Protein AF-A0A8J2UAY2-F1 (afdb_monomer_lite)

Radius of gyration: 21.87 Å; chains: 1; bounding box: 51×54×59 Å

pLDDT: mean 89.12, std 11.18, range [37.84, 98.88]

Sequence (302 aa):
MANYLPVEGGSIYMPIDSITPLGNLIERLYGNWQLIETGKAYWIGYTNDMFSIAARGDNAIGPLINLVENSANDKAKLGAIYTIHLIGIKRKIVGRFEEKFADTNARKALLYLLKYPDWQPTIMELLIKDPWKSDVPDLIRCLHTSDSDCWAVVDGLSQYELENTPFRQKIPDNLRNIVLKLRYRNPEVLESNFDFEGQMQEVLDSLIALKNDSIIVERSLLNRPLWGNMRYKLGQALPGDRFLKLSVGDFLDSWAFRIFKELGNKLQYYVENGKLYICSAESAKKRWIDWWAKSASTFDKK

Foldseek 3Di:
DWFWFAAVPGTDTQDAPQPDDLVVLLVCLLDPDDFDHRNAPQGTGAHSSLVNNLVVAPVSLVVLLVCLVPPPRPSSVLNSLVSLLCSQLSSDGDDRQARHGPDPSSLVSLLVSLLPPVCLLVSLLSCLSHPAPVSLVSLLVSLVNDPDLSQLSLLSVVSNPDPPAQFPPDADPVQQQDKFFAQPDDPPPDLVRDPVQVVVLRVLVSQVVVVDPQEAEDPVVNVDRQRQPDRDDAADDDPPDNGGIHGPNNVLVSLNDDDRSRRTRQWTWGHDPNGIYIDGSNVSSVRSNVVCVVCVVVSVVD

Secondary structure (DSSP, 8-state):
---EEEETTEEEE-----SS-HHHHHHGGGS---PPP-SSTTSPP--HHHHHHHTTTHHHHHHHHHHHHH-S-HHHHHHHHHHHHHHHTTT---SSS------HHHHHHHHHHTTSGGGHHHHHHHHTTS--GGGHHHHHHHHHH--S--HHHHHHGGGS--TT-SSSPPPPHHHHTPEEEE----TTS-GGG--HHHHHHHHHHHHHHTT-TTEEE-GGGGGS---TT--S--SB--TT-SSEEEEHHHHHHHHH---TT------EEEEETTEEEEE-HHHHHHHHHHHHHHHHHHHTT-

Organism: NCBI:txid1792502

Structure (mmCIF, N/CA/C/O backbone):
data_AF-A0A8J2UAY2-F1
#
_entry.id   AF-A0A8J2UAY2-F1
#
loop_
_atom_site.group_PDB
_atom_site.id
_atom_site.type_symbol
_atom_site.label_atom_id
_atom_site.label_alt_id
_atom_site.label_comp_id
_atom_site.label_asym_id
_atom_site.label_entity_id
_atom_site.label_seq_id
_atom_site.pdbx_PDB_ins_code
_atom_site.Cartn_x
_atom_site.Cartn_y
_atom_site.Cartn_z
_atom_site.occupancy
_atom_site.B_iso_or_equiv
_atom_site.auth_seq_id
_atom_site.auth_comp_id
_atom_site.auth_asym_id
_atom_site.auth_atom_id
_atom_site.pdbx_PDB_model_num
ATOM 1 N N . MET A 1 1 ? 6.751 -4.781 -31.325 1.00 60.03 1 MET A N 1
ATOM 2 C CA . MET A 1 1 ? 5.615 -4.174 -30.598 1.00 60.03 1 MET A CA 1
ATOM 3 C C . MET A 1 1 ? 6.059 -2.786 -30.176 1.00 60.03 1 MET A C 1
ATOM 5 O O . MET A 1 1 ? 7.129 -2.679 -29.591 1.00 60.03 1 MET A O 1
ATOM 9 N N . ALA A 1 2 ? 5.336 -1.745 -30.579 1.00 76.31 2 ALA A N 1
ATOM 10 C CA . ALA A 1 2 ? 5.692 -0.374 -30.226 1.00 76.31 2 ALA A CA 1
ATOM 11 C C . ALA A 1 2 ? 5.382 -0.120 -28.741 1.00 76.31 2 ALA A C 1
ATOM 13 O O . ALA A 1 2 ? 4.384 -0.627 -28.228 1.00 76.31 2 ALA A O 1
ATOM 14 N N . ASN A 1 3 ? 6.265 0.609 -28.057 1.00 90.50 3 ASN A N 1
ATOM 15 C CA . ASN A 1 3 ? 6.124 0.928 -26.640 1.00 90.50 3 ASN A CA 1
ATOM 16 C C . ASN A 1 3 ? 5.499 2.314 -26.524 1.00 90.50 3 ASN A C 1
ATOM 18 O O . ASN A 1 3 ? 6.050 3.281 -27.050 1.00 90.50 3 ASN A O 1
ATOM 22 N N . TYR A 1 4 ? 4.358 2.395 -25.853 1.00 92.38 4 TYR A N 1
ATOM 23 C CA . TYR A 1 4 ? 3.626 3.638 -25.673 1.00 92.38 4 TYR A CA 1
ATOM 24 C C . TYR A 1 4 ? 3.307 3.845 -24.198 1.00 92.38 4 TYR A C 1
ATOM 26 O O . TYR A 1 4 ? 2.865 2.920 -23.518 1.00 92.38 4 TYR A O 1
ATOM 34 N N . LEU A 1 5 ? 3.518 5.071 -23.730 1.00 92.69 5 LEU A N 1
ATOM 35 C CA . LEU A 1 5 ? 3.049 5.549 -22.439 1.00 92.69 5 LEU A CA 1
ATOM 36 C C . LEU A 1 5 ? 1.698 6.250 -22.655 1.00 92.69 5 LEU A C 1
ATOM 38 O O . LEU A 1 5 ? 1.663 7.238 -23.396 1.00 92.69 5 LEU A O 1
ATOM 42 N N . PRO A 1 6 ? 0.586 5.771 -22.070 1.00 91.75 6 PRO A N 1
ATOM 43 C CA . PRO A 1 6 ? -0.680 6.490 -22.132 1.00 91.75 6 PRO A CA 1
ATOM 44 C C . PRO A 1 6 ? -0.581 7.823 -21.384 1.00 91.75 6 PRO A C 1
ATOM 46 O O . PRO A 1 6 ? -0.028 7.895 -20.285 1.00 91.75 6 PRO A O 1
ATOM 49 N N . VAL A 1 7 ? -1.145 8.867 -21.987 1.00 92.94 7 VAL A N 1
ATOM 50 C CA . VAL A 1 7 ? -1.261 10.207 -21.402 1.00 92.94 7 VAL A CA 1
ATOM 51 C C . VAL A 1 7 ? -2.648 10.774 -21.682 1.00 92.94 7 VAL A C 1
ATOM 53 O O . VAL A 1 7 ? -3.380 10.283 -22.545 1.00 92.94 7 VAL A O 1
ATOM 56 N N . GLU A 1 8 ? -3.056 11.799 -20.943 1.00 91.69 8 GLU A N 1
ATOM 57 C CA . GLU A 1 8 ? -4.305 12.495 -21.219 1.00 91.69 8 GLU A CA 1
ATOM 58 C C . GLU A 1 8 ? -4.337 12.988 -22.674 1.00 91.69 8 GLU A C 1
ATOM 60 O O . GLU A 1 8 ? -3.427 13.662 -23.146 1.00 91.69 8 GLU A O 1
ATOM 65 N N . GLY A 1 9 ? -5.384 12.593 -23.405 1.00 90.81 9 GLY A N 1
ATOM 66 C CA . GLY A 1 9 ? -5.556 12.950 -24.813 1.00 90.81 9 GLY A CA 1
ATOM 67 C C . GLY A 1 9 ? -4.763 12.107 -25.821 1.00 90.81 9 GLY A C 1
ATOM 68 O O . GLY A 1 9 ? -4.877 12.376 -27.014 1.00 90.81 9 GLY A O 1
ATOM 69 N N . GLY A 1 10 ? -4.004 11.080 -25.408 1.00 92.44 10 GLY A N 1
ATOM 70 C CA . GLY A 1 10 ? -3.300 10.216 -26.364 1.00 92.44 10 GLY A CA 1
ATOM 71 C C . GLY A 1 10 ? -2.242 9.288 -25.764 1.00 92.44 10 GLY A C 1
ATOM 72 O O . GLY A 1 10 ? -2.448 8.633 -24.743 1.00 92.44 10 GLY A O 1
ATOM 73 N N . SER A 1 11 ? -1.100 9.186 -26.445 1.00 93.50 11 SER A N 1
ATOM 74 C CA . SER A 1 11 ? 0.022 8.343 -26.025 1.00 93.50 11 SER A CA 1
ATOM 75 C C . SER A 1 11 ? 1.359 8.897 -26.507 1.00 93.50 11 SER A C 1
ATOM 77 O O . SER A 1 11 ? 1.452 9.380 -27.635 1.00 93.50 11 SER A O 1
ATOM 79 N N . ILE A 1 12 ? 2.403 8.746 -25.697 1.00 94.25 12 ILE A N 1
ATOM 80 C CA . ILE A 1 12 ? 3.782 9.103 -26.042 1.00 94.25 12 ILE A CA 1
ATOM 81 C C . ILE A 1 12 ? 4.515 7.839 -26.491 1.00 94.25 12 ILE A C 1
ATOM 83 O O . ILE A 1 12 ? 4.487 6.824 -25.794 1.00 94.25 12 ILE A O 1
ATOM 87 N N . TYR A 1 13 ? 5.166 7.880 -27.656 1.00 95.44 13 TYR A N 1
ATOM 88 C CA . TYR A 1 13 ? 6.056 6.798 -28.079 1.00 95.44 13 TYR A CA 1
ATOM 89 C C . TYR A 1 13 ? 7.327 6.796 -27.226 1.00 95.44 13 TYR A C 1
ATOM 91 O O . TYR A 1 13 ? 7.990 7.824 -27.101 1.00 95.44 13 TYR A O 1
ATOM 99 N N . MET A 1 14 ? 7.680 5.630 -26.689 1.00 96.12 14 MET A N 1
ATOM 100 C CA . MET A 1 14 ? 8.822 5.445 -25.797 1.00 96.12 14 MET A CA 1
ATOM 101 C C . MET A 1 14 ? 9.955 4.741 -26.560 1.00 96.12 14 MET A C 1
ATOM 103 O O . MET A 1 14 ? 9.915 3.510 -26.712 1.00 96.12 14 MET A O 1
ATOM 107 N N . PRO A 1 15 ? 10.945 5.482 -27.099 1.00 95.06 15 PRO A N 1
ATOM 108 C CA . PRO A 1 15 ? 12.053 4.882 -27.830 1.00 95.06 15 PRO A CA 1
ATOM 109 C C . PRO A 1 15 ? 12.875 3.967 -26.919 1.00 95.06 15 PRO A C 1
ATOM 111 O O . PRO A 1 15 ? 13.163 4.301 -25.770 1.00 95.06 15 PRO A O 1
ATOM 114 N N . ILE A 1 16 ? 13.262 2.809 -27.456 1.00 96.75 16 ILE A N 1
ATOM 115 C CA . ILE A 1 16 ? 14.089 1.826 -26.754 1.00 96.75 16 ILE A CA 1
ATOM 116 C C . ILE A 1 16 ? 15.544 1.996 -27.177 1.00 96.75 16 ILE A C 1
ATOM 118 O O . ILE A 1 16 ? 15.876 1.785 -28.343 1.00 96.75 16 ILE A O 1
ATOM 122 N N . ASP A 1 17 ? 16.414 2.308 -26.219 1.00 97.00 17 ASP A N 1
ATOM 123 C CA . ASP A 1 17 ? 17.861 2.226 -26.394 1.00 97.00 17 ASP A CA 1
ATOM 124 C C . ASP A 1 17 ? 18.276 0.749 -26.399 1.00 97.00 17 ASP A C 1
ATOM 126 O O . ASP A 1 17 ? 18.483 0.117 -25.359 1.00 97.00 17 ASP A O 1
ATOM 130 N N . SER A 1 18 ? 18.339 0.170 -27.599 1.00 94.19 18 SER A N 1
ATOM 131 C CA . SER A 1 18 ? 18.723 -1.226 -27.784 1.00 94.19 18 SER A CA 1
ATOM 132 C C . SER A 1 18 ? 20.236 -1.441 -27.829 1.00 94.19 18 SER A C 1
ATOM 134 O O . SER A 1 18 ? 20.650 -2.599 -27.758 1.00 94.19 18 SER A O 1
ATOM 136 N N . ILE A 1 19 ? 21.042 -0.377 -27.905 1.00 97.31 19 ILE A N 1
ATOM 137 C CA . ILE A 1 19 ? 22.491 -0.431 -28.157 1.00 97.31 19 ILE A CA 1
ATOM 138 C C . ILE A 1 19 ? 23.278 -0.365 -26.848 1.00 97.31 19 ILE A C 1
ATOM 140 O O . ILE A 1 19 ? 24.249 -1.100 -26.679 1.00 97.31 19 ILE A O 1
ATOM 144 N N . THR A 1 20 ? 22.856 0.484 -25.909 1.00 98.00 20 THR A N 1
ATOM 145 C CA . THR A 1 20 ? 23.579 0.674 -24.650 1.00 98.00 20 THR A CA 1
ATOM 146 C C . THR A 1 20 ? 23.545 -0.612 -23.806 1.00 98.00 20 THR A C 1
ATOM 148 O O . THR A 1 20 ? 22.463 -1.194 -23.617 1.00 98.00 20 THR A O 1
ATOM 151 N N . PRO A 1 21 ? 24.700 -1.071 -23.275 1.00 98.12 21 PRO A N 1
ATOM 152 C CA . PRO A 1 21 ? 24.755 -2.213 -22.368 1.00 98.12 21 PRO A CA 1
ATOM 153 C C . PRO A 1 21 ? 23.843 -2.039 -21.148 1.00 98.12 21 PRO A C 1
ATOM 155 O O . PRO A 1 21 ? 23.707 -0.940 -20.615 1.00 98.12 21 PRO A O 1
ATOM 158 N N . LEU A 1 22 ? 23.247 -3.137 -20.671 1.00 98.25 22 LEU A N 1
ATOM 159 C CA . LEU A 1 22 ? 22.288 -3.112 -19.558 1.00 98.25 22 LEU A CA 1
ATOM 160 C C . LEU A 1 22 ? 22.856 -2.457 -18.287 1.00 98.25 22 LEU A C 1
ATOM 162 O O . LEU A 1 22 ? 22.148 -1.680 -17.657 1.00 98.25 22 LEU A O 1
ATOM 166 N N . GLY A 1 23 ? 24.119 -2.726 -17.936 1.00 97.88 23 GLY A N 1
ATOM 167 C CA . GLY A 1 23 ? 24.767 -2.099 -16.776 1.00 97.88 23 GLY A CA 1
ATOM 168 C C . GLY A 1 23 ? 24.741 -0.571 -16.864 1.00 97.88 23 GLY A C 1
ATOM 169 O O . GLY A 1 23 ? 24.231 0.089 -15.965 1.00 97.88 23 GLY A O 1
ATOM 170 N N . ASN A 1 24 ? 25.155 -0.025 -18.008 1.00 98.38 24 ASN A N 1
ATOM 171 C CA . ASN A 1 24 ? 25.165 1.417 -18.255 1.00 98.38 24 ASN A CA 1
ATOM 172 C C . ASN A 1 24 ? 23.747 2.011 -18.280 1.00 98.38 24 ASN A C 1
ATOM 174 O O . ASN A 1 24 ? 23.553 3.154 -17.880 1.00 98.38 24 ASN A O 1
ATOM 178 N N . LEU A 1 25 ? 22.738 1.262 -18.747 1.00 98.31 25 LEU A N 1
ATOM 179 C CA . LEU A 1 25 ? 21.340 1.700 -18.654 1.00 98.31 25 LEU A CA 1
ATOM 180 C C . LEU A 1 25 ? 20.879 1.784 -17.193 1.00 98.31 25 LEU A C 1
ATOM 182 O O . LEU A 1 25 ? 20.224 2.751 -16.815 1.00 98.31 25 LEU A O 1
ATOM 186 N N . ILE A 1 26 ? 21.241 0.803 -16.364 1.00 98.19 26 ILE A N 1
ATOM 187 C CA . ILE A 1 26 ? 20.907 0.783 -14.934 1.00 98.19 26 ILE A CA 1
ATOM 188 C C . ILE A 1 26 ? 21.591 1.936 -14.190 1.00 98.19 26 ILE A C 1
ATOM 190 O O . ILE A 1 26 ? 20.960 2.565 -13.342 1.00 98.19 26 ILE A O 1
ATOM 194 N N . GLU A 1 27 ? 22.830 2.284 -14.541 1.00 98.00 27 GLU A N 1
ATOM 195 C CA . GLU A 1 27 ? 23.534 3.444 -13.972 1.00 98.00 27 GLU A CA 1
ATOM 196 C C . GLU A 1 27 ? 22.779 4.766 -14.190 1.00 98.00 27 GLU A C 1
ATOM 198 O O . GLU A 1 27 ? 22.820 5.651 -13.335 1.00 98.00 27 GLU A O 1
ATOM 203 N N . ARG A 1 28 ? 22.002 4.901 -15.274 1.00 97.81 28 ARG A N 1
ATOM 204 C CA . ARG A 1 28 ? 21.186 6.107 -15.512 1.00 97.81 28 ARG A CA 1
ATOM 205 C C . ARG A 1 28 ? 20.085 6.299 -14.468 1.00 97.81 28 ARG A C 1
ATOM 207 O O . ARG A 1 28 ? 19.654 7.431 -14.249 1.00 97.81 28 ARG A O 1
ATOM 214 N N . LEU A 1 29 ? 19.676 5.243 -13.756 1.00 98.06 29 LEU A N 1
ATOM 215 C CA . LEU A 1 29 ? 18.717 5.355 -12.651 1.00 98.06 29 LEU A CA 1
ATOM 216 C C . LEU A 1 29 ? 19.270 6.152 -11.456 1.00 98.06 29 LEU A C 1
ATOM 218 O O . LEU A 1 29 ? 18.479 6.622 -10.641 1.00 98.06 29 LEU A O 1
ATOM 222 N N . TYR A 1 30 ? 20.590 6.358 -11.363 1.00 97.81 30 TYR A N 1
ATOM 223 C CA . TYR A 1 30 ? 21.207 7.246 -10.367 1.00 97.81 30 TYR A CA 1
ATOM 224 C C . TYR A 1 30 ? 21.063 8.734 -10.709 1.00 97.81 30 TYR A C 1
ATOM 226 O O . TYR A 1 30 ? 21.288 9.584 -9.845 1.00 97.81 30 TYR A O 1
ATOM 234 N N . GLY A 1 31 ? 20.701 9.060 -11.952 1.00 95.00 31 GLY A N 1
ATOM 235 C CA . GLY A 1 31 ? 20.494 10.430 -12.398 1.00 95.00 31 GLY A CA 1
ATOM 236 C C . GLY A 1 31 ? 19.247 11.082 -11.797 1.00 95.00 31 GLY A C 1
ATOM 237 O O . GLY A 1 31 ? 18.409 10.448 -11.153 1.00 95.00 31 GLY A O 1
ATOM 238 N N . ASN A 1 32 ? 19.082 12.380 -12.052 1.00 94.31 32 ASN A N 1
ATOM 239 C CA . ASN A 1 32 ? 17.906 13.127 -11.612 1.00 94.31 32 ASN A CA 1
ATOM 240 C C . ASN A 1 32 ? 16.731 12.979 -12.594 1.00 94.31 32 ASN A C 1
ATOM 242 O O . ASN A 1 32 ? 16.317 13.937 -13.241 1.00 94.31 32 ASN A O 1
ATOM 246 N N . TRP A 1 33 ? 16.206 11.767 -12.731 1.00 96.19 33 TRP A N 1
ATOM 247 C CA . TRP A 1 33 ? 15.025 11.506 -13.554 1.00 96.19 33 TRP A CA 1
ATOM 248 C C . TRP A 1 33 ? 13.727 11.844 -12.803 1.00 96.19 33 TRP A C 1
ATOM 250 O O . TRP A 1 33 ? 13.709 11.964 -11.581 1.00 96.19 33 TRP A O 1
ATOM 260 N N . GLN A 1 34 ? 12.608 11.992 -13.504 1.00 96.25 34 GLN A N 1
ATOM 261 C CA . GLN A 1 34 ? 11.273 12.083 -12.900 1.00 96.25 34 GLN A CA 1
ATOM 262 C C . GLN A 1 34 ? 10.311 11.217 -13.712 1.00 96.25 34 GLN A C 1
ATOM 264 O O . GLN A 1 34 ? 10.531 11.017 -14.908 1.00 96.25 34 GLN A O 1
ATOM 269 N N . LEU A 1 35 ? 9.282 10.658 -13.067 1.00 95.94 35 LEU A N 1
ATOM 270 C CA . LEU A 1 35 ? 8.230 9.956 -13.803 1.00 95.94 35 LEU A CA 1
ATOM 271 C C . LEU A 1 35 ? 7.557 10.955 -14.748 1.00 95.94 35 LEU A C 1
ATOM 273 O O . LEU A 1 35 ? 7.274 12.084 -14.350 1.00 95.94 35 LEU A O 1
ATOM 277 N N . ILE A 1 36 ? 7.314 10.542 -15.989 1.00 95.88 36 ILE A N 1
ATOM 278 C CA . ILE A 1 36 ? 6.624 11.389 -16.964 1.00 95.88 36 ILE A CA 1
ATOM 279 C C . ILE A 1 36 ? 5.180 11.593 -16.499 1.00 95.88 36 ILE A C 1
ATOM 281 O O . ILE A 1 36 ? 4.471 10.624 -16.229 1.00 95.88 36 ILE A O 1
ATOM 285 N N . GLU A 1 37 ? 4.741 12.845 -16.414 1.00 93.06 37 GLU A N 1
ATOM 286 C CA . GLU A 1 37 ? 3.365 13.169 -16.055 1.00 93.06 37 GLU A CA 1
ATOM 287 C C . GLU A 1 37 ? 2.399 12.663 -17.131 1.00 93.06 37 GLU A C 1
ATOM 289 O O . GLU A 1 37 ? 2.517 12.984 -18.312 1.00 93.06 37 GLU A O 1
ATOM 294 N N . THR A 1 38 ? 1.429 11.851 -16.716 1.00 91.75 38 THR A N 1
ATOM 295 C CA . THR A 1 38 ? 0.447 11.249 -17.626 1.00 91.75 38 THR A CA 1
ATOM 296 C C . THR A 1 38 ? -0.833 12.078 -17.742 1.00 91.75 38 THR A C 1
ATOM 298 O O . THR A 1 38 ? -1.725 11.715 -18.503 1.00 91.75 38 THR A O 1
ATOM 301 N N . GLY A 1 39 ? -0.981 13.149 -16.953 1.00 88.50 39 GLY A N 1
ATOM 302 C CA . GLY A 1 39 ? -2.223 13.922 -16.818 1.00 88.50 39 GLY A CA 1
ATOM 303 C C . GLY A 1 39 ? -3.351 13.176 -16.091 1.00 88.50 39 GLY A C 1
ATOM 304 O O . GLY A 1 39 ? -4.427 13.725 -15.870 1.00 88.50 39 GLY A O 1
ATOM 305 N N . LYS A 1 40 ? -3.137 11.916 -15.684 1.00 84.38 40 LYS A N 1
ATOM 306 C CA . LYS A 1 40 ? -4.125 11.110 -14.961 1.00 84.38 40 LYS A CA 1
ATOM 307 C C . LYS A 1 40 ? -3.528 10.554 -13.681 1.00 84.38 40 LYS A C 1
ATOM 309 O O . LYS A 1 40 ? -2.584 9.773 -13.713 1.00 84.38 40 LYS A O 1
ATOM 314 N N . ALA A 1 41 ? -4.181 10.844 -12.557 1.00 79.94 41 ALA A N 1
ATOM 315 C CA . ALA A 1 41 ? -3.767 10.380 -11.233 1.00 79.94 41 ALA A CA 1
ATOM 316 C C . ALA A 1 41 ? -3.674 8.850 -11.101 1.00 79.94 41 ALA A C 1
ATOM 318 O O . ALA A 1 41 ? -3.137 8.369 -10.111 1.00 79.94 41 ALA A O 1
ATOM 319 N N . TYR A 1 42 ? -4.190 8.071 -12.058 1.00 79.88 42 TYR A N 1
ATOM 320 C CA . TYR A 1 42 ? -4.218 6.612 -12.008 1.00 79.88 42 TYR A CA 1
ATOM 321 C C . TYR A 1 42 ? -3.168 5.878 -12.841 1.00 79.88 42 TYR A C 1
ATOM 323 O O . TYR A 1 42 ? -2.797 4.760 -12.467 1.00 79.88 42 TYR A O 1
ATOM 331 N N . TRP A 1 43 ? -2.619 6.515 -13.873 1.00 85.88 43 TRP A N 1
ATOM 332 C CA . TRP A 1 43 ? -1.523 5.946 -14.652 1.00 85.88 43 TRP A CA 1
ATOM 333 C C . TRP A 1 43 ? -0.181 6.244 -14.009 1.00 85.88 43 TRP A C 1
ATOM 335 O O . TRP A 1 43 ? 0.056 7.351 -13.524 1.00 85.88 43 TRP A O 1
ATOM 345 N N . ILE A 1 44 ? 0.698 5.247 -14.013 1.00 90.00 44 ILE A N 1
ATOM 346 C CA . ILE A 1 44 ? 2.087 5.431 -13.615 1.00 90.00 44 ILE A CA 1
ATOM 347 C C . ILE A 1 44 ? 2.865 5.934 -14.835 1.00 90.00 44 ILE A C 1
ATOM 349 O O . ILE A 1 44 ? 2.788 5.359 -15.920 1.00 90.00 44 ILE A O 1
ATOM 353 N N . GLY A 1 45 ? 3.590 7.036 -14.653 1.00 92.81 45 GLY A N 1
ATOM 354 C CA . GLY A 1 45 ? 4.567 7.513 -15.625 1.00 92.81 45 GLY A CA 1
ATOM 355 C C . GLY A 1 45 ? 5.810 6.631 -15.647 1.00 92.81 45 GLY A C 1
ATOM 356 O O . GLY A 1 45 ? 6.146 6.021 -14.643 1.00 92.81 45 GLY A O 1
ATOM 357 N N . TYR A 1 46 ? 6.550 6.607 -16.752 1.00 96.75 46 TYR A N 1
ATOM 358 C CA . TYR A 1 46 ? 7.855 5.937 -16.819 1.00 96.75 46 TYR A CA 1
ATOM 359 C C . TYR A 1 46 ? 8.778 6.696 -17.761 1.00 96.75 46 TYR A C 1
ATOM 361 O O . TYR A 1 46 ? 8.311 7.391 -18.659 1.00 96.75 46 TYR A O 1
ATOM 369 N N . THR A 1 47 ? 10.088 6.559 -17.578 1.00 97.12 47 THR A N 1
ATOM 370 C CA . THR A 1 47 ? 11.080 7.213 -18.440 1.00 97.12 47 THR A CA 1
ATOM 371 C C . THR A 1 47 ? 11.497 6.319 -19.606 1.00 97.12 47 THR A C 1
ATOM 373 O O . THR A 1 47 ? 11.315 5.099 -19.575 1.00 97.12 47 THR A O 1
ATOM 376 N N . ASN A 1 48 ? 12.121 6.911 -20.629 1.00 96.62 48 ASN A N 1
ATOM 377 C CA . ASN A 1 48 ? 12.719 6.150 -21.732 1.00 96.62 48 ASN A CA 1
ATOM 378 C C . ASN A 1 48 ? 13.787 5.162 -21.240 1.00 96.62 48 ASN A C 1
ATOM 380 O O . ASN A 1 48 ? 13.870 4.050 -21.760 1.00 96.62 48 ASN A O 1
ATOM 384 N N . ASP A 1 49 ? 14.567 5.528 -20.217 1.00 97.81 49 ASP A N 1
ATOM 385 C CA . ASP A 1 49 ? 15.556 4.626 -19.620 1.00 97.81 49 ASP A CA 1
ATOM 386 C C . ASP A 1 49 ? 14.876 3.414 -18.967 1.00 97.81 49 ASP A C 1
ATOM 388 O O . ASP A 1 49 ? 15.278 2.283 -19.227 1.00 97.81 49 ASP A O 1
ATOM 392 N N . MET A 1 50 ? 13.783 3.611 -18.217 1.00 98.44 50 MET A N 1
ATOM 393 C CA . MET A 1 50 ? 13.014 2.500 -17.634 1.00 98.44 50 MET A CA 1
ATOM 394 C C . MET A 1 50 ? 12.436 1.582 -18.715 1.00 98.44 50 MET A C 1
ATOM 396 O O . MET A 1 50 ? 12.538 0.362 -18.602 1.00 98.44 50 MET A O 1
ATOM 400 N N . PHE A 1 51 ? 11.881 2.141 -19.795 1.00 98.19 51 PHE A N 1
ATOM 401 C CA . PHE A 1 51 ? 11.417 1.350 -20.938 1.00 98.19 51 PHE A CA 1
ATOM 402 C C . PHE A 1 51 ? 12.561 0.577 -21.609 1.00 98.19 51 PHE A C 1
ATOM 404 O O . PHE A 1 51 ? 12.381 -0.587 -21.977 1.00 98.19 51 PHE A O 1
ATOM 411 N N . SER A 1 52 ? 13.738 1.194 -21.733 1.00 98.25 52 SER A N 1
ATOM 412 C CA . SER A 1 52 ? 14.927 0.589 -22.342 1.00 98.25 52 SER A CA 1
ATOM 413 C C . SER A 1 52 ? 15.490 -0.558 -21.502 1.00 98.25 52 SER A C 1
ATOM 415 O O . SER A 1 52 ? 15.824 -1.612 -22.044 1.00 98.25 52 SER A O 1
ATOM 417 N N . ILE A 1 53 ? 15.516 -0.404 -20.176 1.00 98.69 53 ILE A N 1
ATOM 418 C CA . ILE A 1 53 ? 15.879 -1.477 -19.244 1.00 98.69 53 ILE A CA 1
ATOM 419 C C . ILE A 1 53 ? 14.817 -2.582 -19.278 1.00 98.69 53 ILE A C 1
ATOM 421 O O . ILE A 1 53 ? 15.150 -3.754 -19.451 1.00 98.69 53 ILE A O 1
ATOM 425 N N . ALA A 1 54 ? 13.532 -2.224 -19.198 1.00 98.25 54 ALA A N 1
ATOM 426 C CA . ALA A 1 54 ? 12.436 -3.190 -19.210 1.00 98.25 54 ALA A CA 1
ATOM 427 C C . ALA A 1 54 ? 12.364 -3.990 -20.520 1.00 98.25 54 ALA A C 1
ATOM 429 O O . ALA A 1 54 ? 11.900 -5.131 -20.541 1.00 98.25 54 ALA A O 1
ATOM 430 N N . ALA A 1 55 ? 12.870 -3.434 -21.625 1.00 97.44 55 ALA A N 1
ATOM 431 C CA . ALA A 1 55 ? 12.993 -4.143 -22.892 1.00 97.44 55 ALA A CA 1
ATOM 432 C C . ALA A 1 55 ? 13.960 -5.331 -22.851 1.00 97.44 55 ALA A C 1
ATOM 434 O O . ALA A 1 55 ? 13.890 -6.184 -23.736 1.00 97.44 55 ALA A O 1
ATOM 435 N N . ARG A 1 56 ? 14.827 -5.412 -21.833 1.00 97.62 56 ARG A N 1
ATOM 436 C CA . ARG A 1 56 ? 15.718 -6.556 -21.603 1.00 97.62 56 ARG A CA 1
ATOM 437 C C . ARG A 1 56 ? 15.035 -7.711 -20.859 1.00 97.62 56 ARG A C 1
ATOM 439 O O . ARG A 1 56 ? 15.629 -8.781 -20.770 1.00 97.62 56 ARG A O 1
ATOM 446 N N . GLY A 1 57 ? 13.800 -7.519 -20.381 1.00 96.94 57 GLY A N 1
ATOM 447 C CA . GLY A 1 57 ? 13.002 -8.553 -19.717 1.00 96.94 57 GLY A CA 1
ATOM 448 C C . GLY A 1 57 ? 13.689 -9.117 -18.474 1.00 96.94 57 GLY A C 1
ATOM 449 O O . GLY A 1 57 ? 14.322 -8.379 -17.720 1.00 96.94 57 GLY A O 1
ATOM 450 N N . ASP A 1 58 ? 13.601 -10.431 -18.294 1.00 97.88 58 ASP A N 1
ATOM 451 C CA . ASP A 1 58 ? 14.116 -11.169 -17.137 1.00 97.88 58 ASP A CA 1
ATOM 452 C C . ASP A 1 58 ? 15.605 -10.913 -16.857 1.00 97.88 58 ASP A C 1
ATOM 454 O O . ASP A 1 58 ? 16.015 -10.864 -15.698 1.00 97.88 58 ASP A O 1
ATOM 458 N N . ASN A 1 59 ? 16.404 -10.646 -17.899 1.00 98.12 59 ASN A N 1
ATOM 459 C CA . ASN A 1 59 ? 17.833 -10.345 -17.763 1.00 98.12 59 ASN A CA 1
ATOM 460 C C . ASN A 1 59 ? 18.106 -9.077 -16.934 1.00 98.12 59 ASN A C 1
ATOM 462 O O . ASN A 1 59 ? 19.197 -8.930 -16.388 1.00 98.12 59 ASN A O 1
ATOM 466 N N . ALA A 1 60 ? 17.141 -8.157 -16.836 1.00 98.62 60 ALA A N 1
ATOM 467 C CA . ALA A 1 60 ? 17.261 -6.956 -16.015 1.00 98.62 60 ALA A CA 1
ATOM 468 C C . ALA A 1 60 ? 16.841 -7.165 -14.555 1.00 98.62 60 ALA A C 1
ATOM 470 O O . ALA A 1 60 ? 17.269 -6.395 -13.700 1.00 98.62 60 ALA A O 1
ATOM 471 N N . ILE A 1 61 ? 16.050 -8.195 -14.237 1.00 98.81 61 ILE A N 1
ATOM 472 C CA . ILE A 1 61 ? 15.446 -8.352 -12.904 1.00 98.81 61 ILE A CA 1
ATOM 473 C C . ILE A 1 61 ? 16.517 -8.505 -11.819 1.00 98.81 61 ILE A C 1
ATOM 475 O O . ILE A 1 61 ? 16.502 -7.759 -10.844 1.00 98.81 61 ILE A O 1
ATOM 479 N N . GLY A 1 62 ? 17.469 -9.426 -11.993 1.00 98.62 62 GLY A N 1
ATOM 480 C CA . GLY A 1 62 ? 18.550 -9.649 -11.023 1.00 98.62 62 GLY A CA 1
ATOM 481 C C . GLY A 1 62 ? 19.389 -8.388 -10.755 1.00 98.62 62 GLY A C 1
ATOM 482 O O . GLY A 1 62 ? 19.513 -7.983 -9.600 1.00 98.62 62 GLY A O 1
ATOM 483 N N . PRO A 1 63 ? 19.913 -7.715 -11.797 1.00 98.75 63 PRO A N 1
ATOM 484 C CA . PRO A 1 63 ? 20.611 -6.438 -11.645 1.00 98.75 63 PRO A CA 1
ATOM 485 C C . PRO A 1 63 ? 19.788 -5.333 -10.960 1.00 98.75 63 PRO A C 1
ATOM 487 O O . PRO A 1 63 ? 20.337 -4.569 -10.168 1.00 98.75 63 PRO A O 1
ATOM 490 N N . LEU A 1 64 ? 18.479 -5.250 -11.223 1.00 98.88 64 LEU A N 1
ATOM 491 C CA . LEU A 1 64 ? 17.590 -4.274 -10.583 1.00 98.88 64 LEU A CA 1
ATOM 492 C C . LEU A 1 64 ? 17.351 -4.590 -9.103 1.00 98.88 64 LEU A C 1
ATOM 494 O O . LEU A 1 64 ? 17.380 -3.673 -8.286 1.00 98.88 64 LEU A O 1
ATOM 498 N N . ILE A 1 65 ? 17.176 -5.868 -8.745 1.00 98.81 65 ILE A N 1
ATOM 499 C CA . ILE A 1 65 ? 17.145 -6.300 -7.341 1.00 98.81 65 ILE A CA 1
ATOM 500 C C . ILE A 1 65 ? 18.447 -5.872 -6.664 1.00 98.81 65 ILE A C 1
ATOM 502 O O . ILE A 1 65 ? 18.400 -5.141 -5.682 1.00 98.81 65 ILE A O 1
ATOM 506 N N . ASN A 1 66 ? 19.598 -6.230 -7.241 1.00 98.56 66 ASN A N 1
ATOM 507 C CA . ASN A 1 66 ? 20.914 -5.893 -6.697 1.00 98.56 66 ASN A CA 1
ATOM 508 C C . ASN A 1 66 ? 21.080 -4.383 -6.444 1.00 98.56 66 ASN A C 1
ATOM 510 O O . ASN A 1 66 ? 21.674 -3.985 -5.442 1.00 98.56 66 ASN A O 1
ATOM 514 N N . LEU A 1 67 ? 20.524 -3.539 -7.320 1.00 98.50 67 LEU A N 1
ATOM 515 C CA . LEU A 1 67 ? 20.504 -2.093 -7.120 1.00 98.50 67 LEU A CA 1
ATOM 516 C C . LEU A 1 67 ? 19.672 -1.697 -5.890 1.00 98.50 67 LEU A C 1
ATOM 518 O O . LEU A 1 67 ? 20.129 -0.876 -5.094 1.00 98.50 67 LEU A O 1
ATOM 522 N N . VAL A 1 68 ? 18.470 -2.259 -5.716 1.00 98.50 68 VAL A N 1
ATOM 523 C CA . VAL A 1 68 ? 17.612 -1.965 -4.551 1.00 98.50 68 VAL A CA 1
ATOM 524 C C . VAL A 1 68 ? 18.295 -2.375 -3.246 1.00 98.50 68 VAL A C 1
ATOM 526 O O . VAL A 1 68 ? 18.246 -1.627 -2.268 1.00 98.50 68 VAL A O 1
ATOM 529 N N . GLU A 1 69 ? 18.964 -3.528 -3.238 1.00 97.94 69 GLU A N 1
ATOM 530 C CA . GLU A 1 69 ? 19.599 -4.075 -2.036 1.00 97.94 69 GLU A CA 1
ATOM 531 C C . GLU A 1 69 ? 20.856 -3.303 -1.616 1.00 97.94 69 GLU A C 1
ATOM 533 O O . GLU A 1 69 ? 21.065 -3.097 -0.422 1.00 97.94 69 GLU A O 1
ATOM 538 N N . ASN A 1 70 ? 21.674 -2.859 -2.577 1.00 97.56 70 ASN A N 1
ATOM 539 C CA . ASN A 1 70 ? 23.032 -2.379 -2.289 1.00 97.56 70 ASN A CA 1
ATOM 540 C C . ASN A 1 70 ? 23.241 -0.875 -2.491 1.00 97.56 70 ASN A C 1
ATOM 542 O O . ASN A 1 70 ? 24.248 -0.329 -2.045 1.00 97.56 70 ASN A O 1
ATOM 546 N N . SER A 1 71 ? 22.328 -0.181 -3.172 1.00 96.94 71 SER A N 1
ATOM 547 C CA . SER A 1 71 ? 22.466 1.263 -3.369 1.00 96.94 71 SER A CA 1
ATOM 548 C C . SER A 1 71 ? 22.180 2.034 -2.074 1.00 96.94 71 SER A C 1
ATOM 550 O O . SER A 1 71 ? 21.358 1.625 -1.258 1.00 96.94 71 SER A O 1
ATOM 552 N N . ALA A 1 72 ? 22.803 3.198 -1.898 1.00 96.00 72 ALA A N 1
ATOM 553 C CA . ALA A 1 72 ? 22.379 4.202 -0.914 1.00 96.00 72 ALA A CA 1
ATOM 554 C C . ALA A 1 72 ? 21.497 5.299 -1.546 1.00 96.00 72 ALA A C 1
ATOM 556 O O . ALA A 1 72 ? 21.019 6.192 -0.857 1.00 96.00 72 ALA A O 1
ATOM 557 N N . ASN A 1 73 ? 21.301 5.262 -2.869 1.00 97.38 73 ASN A N 1
ATOM 558 C CA . ASN A 1 73 ? 20.526 6.256 -3.600 1.00 97.38 73 ASN A CA 1
ATOM 559 C C . ASN A 1 73 ? 19.065 5.803 -3.723 1.00 97.38 73 ASN A C 1
ATOM 561 O O . ASN A 1 73 ? 18.734 4.973 -4.572 1.00 97.38 73 ASN A O 1
ATOM 565 N N . ASP A 1 74 ? 18.198 6.386 -2.899 1.00 96.81 74 ASP A N 1
ATOM 566 C CA . ASP A 1 74 ? 16.759 6.102 -2.855 1.00 96.81 74 ASP A CA 1
ATOM 567 C C . ASP A 1 74 ? 16.058 6.331 -4.191 1.00 96.81 74 ASP A C 1
ATOM 569 O O . ASP A 1 74 ? 15.171 5.568 -4.577 1.00 96.81 74 ASP A O 1
ATOM 573 N N . LYS A 1 75 ? 16.499 7.334 -4.954 1.00 96.19 75 LYS A N 1
ATOM 574 C CA . LYS A 1 75 ? 15.973 7.577 -6.294 1.00 96.19 75 LYS A CA 1
ATOM 575 C C . LYS A 1 75 ? 16.284 6.398 -7.205 1.00 96.19 75 LYS A C 1
ATOM 577 O O . LYS A 1 75 ? 15.380 5.874 -7.838 1.00 96.19 75 LYS A O 1
ATOM 582 N N . ALA A 1 76 ? 17.520 5.912 -7.214 1.00 98.06 76 ALA A N 1
ATOM 583 C CA . ALA A 1 76 ? 17.888 4.745 -8.008 1.00 98.06 76 ALA A CA 1
ATOM 584 C C . ALA A 1 76 ? 17.061 3.507 -7.611 1.00 98.06 76 ALA A C 1
ATOM 586 O O . ALA A 1 76 ? 16.526 2.829 -8.491 1.00 98.06 76 ALA A O 1
ATOM 587 N N . LYS A 1 77 ? 16.878 3.258 -6.304 1.00 98.62 77 LYS A N 1
ATOM 588 C CA . LYS A 1 77 ? 16.047 2.146 -5.798 1.00 98.62 77 LYS A CA 1
ATOM 589 C C . LYS A 1 77 ? 14.604 2.244 -6.279 1.00 98.62 77 LYS A C 1
ATOM 591 O O . LYS A 1 77 ? 14.069 1.278 -6.820 1.00 98.62 77 LYS A O 1
ATOM 596 N N . LEU A 1 78 ? 14.000 3.424 -6.144 1.00 98.19 78 LEU A N 1
ATOM 597 C CA . LEU A 1 78 ? 12.644 3.690 -6.609 1.00 98.19 78 LEU A CA 1
ATOM 598 C C . LEU A 1 78 ? 12.511 3.432 -8.116 1.00 98.19 78 LEU A C 1
ATOM 600 O O . LEU A 1 78 ? 11.555 2.803 -8.567 1.00 98.19 78 LEU A O 1
ATOM 604 N N . GLY A 1 79 ? 13.499 3.872 -8.896 1.00 98.44 79 GLY A N 1
ATOM 605 C CA . GLY A 1 79 ? 13.533 3.654 -10.339 1.00 98.44 79 GLY A CA 1
ATOM 606 C C . GLY A 1 79 ? 13.630 2.179 -10.702 1.00 98.44 79 GLY A C 1
ATOM 607 O O . GLY A 1 79 ? 12.952 1.727 -11.627 1.00 98.44 79 GLY A O 1
ATOM 608 N N . ALA A 1 80 ? 14.408 1.408 -9.942 1.00 98.75 80 ALA A N 1
ATOM 609 C CA . ALA A 1 80 ? 14.498 -0.029 -10.131 1.00 98.75 80 ALA A CA 1
ATOM 610 C C . ALA A 1 80 ? 13.175 -0.741 -9.821 1.00 98.75 80 ALA A C 1
ATOM 612 O O . ALA A 1 80 ? 12.737 -1.557 -10.630 1.00 98.75 80 ALA A O 1
ATOM 613 N N . ILE A 1 81 ? 12.491 -0.379 -8.732 1.00 98.75 81 ILE A N 1
ATOM 614 C CA . ILE A 1 81 ? 11.174 -0.930 -8.370 1.00 98.75 81 ILE A CA 1
ATOM 615 C C . ILE A 1 81 ? 10.145 -0.682 -9.485 1.00 98.75 81 ILE A C 1
ATOM 617 O O . ILE A 1 81 ? 9.500 -1.623 -9.953 1.00 98.75 81 ILE A O 1
ATOM 621 N N . TYR A 1 82 ? 10.037 0.558 -9.978 1.00 98.56 82 TYR A N 1
ATOM 622 C CA . TYR A 1 82 ? 9.148 0.875 -11.102 1.00 98.56 82 TYR A CA 1
ATOM 623 C C . TYR A 1 82 ? 9.523 0.117 -12.378 1.00 98.56 82 TYR A C 1
ATOM 625 O O . TYR A 1 82 ? 8.642 -0.343 -13.105 1.00 98.56 82 TYR A O 1
ATOM 633 N N . THR A 1 83 ? 10.819 -0.058 -12.642 1.00 98.75 83 THR A N 1
ATOM 634 C CA . THR A 1 83 ? 11.293 -0.805 -13.813 1.00 98.75 83 THR A CA 1
ATOM 635 C C . THR A 1 83 ? 10.941 -2.290 -13.716 1.00 98.75 83 THR A C 1
ATOM 637 O O . THR A 1 83 ? 10.500 -2.867 -14.708 1.00 98.75 83 THR A O 1
ATOM 640 N N . ILE A 1 84 ? 11.060 -2.909 -12.534 1.00 98.88 84 ILE A N 1
ATOM 641 C CA . ILE A 1 84 ? 10.626 -4.297 -12.304 1.00 98.88 84 ILE A CA 1
ATOM 642 C C . ILE A 1 84 ? 9.125 -4.425 -12.577 1.00 98.88 84 ILE A C 1
ATOM 644 O O . ILE A 1 84 ? 8.716 -5.317 -13.315 1.00 98.88 84 ILE A O 1
ATOM 648 N N . HIS A 1 85 ? 8.298 -3.510 -12.068 1.00 98.25 85 HIS A N 1
ATOM 649 C CA . HIS A 1 85 ? 6.871 -3.510 -12.394 1.00 98.25 85 HIS A CA 1
ATOM 650 C C . HIS A 1 85 ? 6.619 -3.373 -13.906 1.00 98.25 85 HIS A C 1
ATOM 652 O O . HIS A 1 85 ? 5.828 -4.129 -14.468 1.00 98.25 85 HIS A O 1
ATOM 658 N N . LEU A 1 86 ? 7.333 -2.474 -14.593 1.00 97.81 86 LEU A N 1
ATOM 659 C CA . LEU A 1 86 ? 7.208 -2.289 -16.041 1.00 97.81 86 LEU A CA 1
ATOM 660 C C . LEU A 1 86 ? 7.583 -3.559 -16.835 1.00 97.81 86 LEU A C 1
ATOM 662 O O . LEU A 1 86 ? 6.952 -3.852 -17.854 1.00 97.81 86 LEU A O 1
ATOM 666 N N . ILE A 1 87 ? 8.567 -4.339 -16.364 1.00 98.31 87 ILE A N 1
ATOM 667 C CA . ILE A 1 87 ? 8.862 -5.691 -16.878 1.00 98.31 87 ILE A CA 1
ATOM 668 C C . ILE A 1 87 ? 7.666 -6.622 -16.622 1.00 98.31 87 ILE A C 1
ATOM 670 O O . ILE A 1 87 ? 7.204 -7.284 -17.554 1.00 98.31 87 ILE A O 1
ATOM 674 N N . GLY A 1 88 ? 7.130 -6.598 -15.395 1.00 97.56 88 GLY A N 1
ATOM 675 C CA . GLY A 1 88 ? 5.919 -7.285 -14.927 1.00 97.56 88 GLY A CA 1
ATOM 676 C C . GLY A 1 88 ? 4.751 -7.222 -15.898 1.00 97.56 88 GLY A C 1
ATOM 677 O O . GLY A 1 88 ? 4.229 -8.248 -16.338 1.00 97.56 88 GLY A O 1
ATOM 678 N N . ILE A 1 89 ? 4.397 -6.006 -16.295 1.00 96.06 89 ILE A N 1
ATOM 679 C CA . ILE A 1 89 ? 3.275 -5.716 -17.197 1.00 96.06 89 ILE A CA 1
ATOM 680 C C . ILE A 1 89 ? 3.681 -5.765 -18.679 1.00 96.06 89 ILE A C 1
ATOM 682 O O . ILE A 1 89 ? 2.964 -5.292 -19.560 1.00 96.06 89 ILE A O 1
ATOM 686 N N . LYS A 1 90 ? 4.873 -6.298 -18.982 1.00 95.88 90 LYS A N 1
ATOM 687 C CA . LYS A 1 90 ? 5.457 -6.402 -20.330 1.00 95.88 90 LYS A CA 1
ATOM 688 C C . LYS A 1 90 ? 5.436 -5.074 -21.096 1.00 95.88 90 LYS A C 1
ATOM 690 O O . LYS A 1 90 ? 5.224 -5.065 -22.310 1.00 95.88 90 LYS A O 1
ATOM 695 N N . ARG A 1 91 ? 5.697 -3.964 -20.392 1.00 94.75 91 ARG A N 1
ATOM 696 C CA . ARG A 1 91 ? 5.678 -2.582 -20.909 1.00 94.75 91 ARG A CA 1
ATOM 697 C C . ARG A 1 91 ? 4.318 -2.142 -21.474 1.00 94.75 91 ARG A C 1
ATOM 699 O O . ARG A 1 91 ? 4.267 -1.247 -22.314 1.00 94.75 91 ARG A O 1
ATOM 706 N N . LYS A 1 92 ? 3.218 -2.772 -21.045 1.00 91.06 92 LYS A N 1
ATOM 707 C CA . LYS A 1 92 ? 1.852 -2.457 -21.484 1.00 91.06 92 LYS A CA 1
ATOM 708 C C . LYS A 1 92 ? 1.058 -1.825 -20.353 1.00 91.06 92 LYS A C 1
ATOM 710 O O . LYS A 1 92 ? 0.459 -2.519 -19.540 1.00 91.06 92 LYS A O 1
ATOM 715 N N . ILE A 1 93 ? 1.026 -0.502 -20.346 1.00 88.19 93 ILE A N 1
ATOM 716 C CA . ILE A 1 93 ? 0.220 0.262 -19.398 1.00 88.19 93 ILE A CA 1
ATOM 717 C C . ILE A 1 93 ? -1.175 0.370 -20.008 1.00 88.19 93 ILE A C 1
ATOM 719 O O . ILE A 1 93 ? -1.364 1.006 -21.046 1.00 88.19 93 ILE A O 1
ATOM 723 N N . VAL A 1 94 ? -2.136 -0.321 -19.411 1.00 78.56 94 VAL A N 1
ATOM 724 C CA . VAL A 1 94 ? -3.518 -0.395 -19.894 1.00 78.56 94 VAL A CA 1
ATOM 725 C C . VAL A 1 94 ? -4.474 -0.170 -18.736 1.00 78.56 94 VAL A C 1
ATOM 727 O O . VAL A 1 94 ? -4.105 -0.356 -17.588 1.00 78.56 94 VAL A O 1
ATOM 730 N N . GLY A 1 95 ? -5.709 0.222 -19.044 1.00 71.12 95 GLY A N 1
ATOM 731 C CA . GLY A 1 95 ? -6.766 0.330 -18.042 1.00 71.12 95 GLY A CA 1
ATOM 732 C C . GLY A 1 95 ? -6.636 1.541 -17.120 1.00 71.12 95 GLY A C 1
ATOM 733 O O . GLY A 1 95 ? -5.641 2.259 -17.100 1.00 71.12 95 GLY A O 1
ATOM 734 N N . ARG A 1 96 ? -7.712 1.809 -16.380 1.00 71.94 96 ARG A N 1
ATOM 735 C CA . ARG A 1 96 ? -7.747 2.866 -15.361 1.00 71.94 96 ARG A CA 1
ATOM 736 C C . ARG A 1 96 ? -7.266 2.350 -14.005 1.00 71.94 96 ARG A C 1
ATOM 738 O O . ARG A 1 96 ? -6.659 3.099 -13.253 1.00 71.94 96 ARG A O 1
ATOM 745 N N . PHE A 1 97 ? -7.551 1.086 -13.706 1.00 69.75 97 PHE A N 1
ATOM 746 C CA . PHE A 1 97 ? -7.394 0.518 -12.367 1.00 69.75 97 PHE A CA 1
ATOM 747 C C . PHE A 1 97 ? -6.584 -0.778 -12.335 1.00 69.75 97 PHE A C 1
ATOM 749 O O . PHE A 1 97 ? -6.110 -1.148 -11.268 1.00 69.75 97 PHE A O 1
ATOM 756 N N . GLU A 1 98 ? -6.386 -1.420 -13.486 1.00 80.06 98 GLU A N 1
ATOM 757 C CA . GLU A 1 98 ? -5.730 -2.720 -13.582 1.00 80.06 98 GLU A CA 1
ATOM 758 C C . GLU A 1 98 ? -4.516 -2.645 -14.493 1.00 80.06 98 GLU A C 1
ATOM 760 O O . GLU A 1 98 ? -4.646 -2.255 -15.650 1.00 80.06 98 GLU A O 1
ATOM 765 N N . GLU A 1 99 ? -3.364 -3.086 -14.004 1.00 86.44 99 GLU A N 1
ATOM 766 C CA . GLU A 1 99 ? -2.156 -3.247 -14.812 1.00 86.44 99 GLU A CA 1
ATOM 767 C C . GLU A 1 99 ? -1.705 -4.705 -14.710 1.00 86.44 99 GLU A C 1
ATOM 769 O O . GLU A 1 99 ? -0.968 -5.092 -13.807 1.00 86.44 99 GLU A O 1
ATOM 774 N N . LYS A 1 100 ? -2.224 -5.532 -15.627 1.00 91.00 100 LYS A N 1
ATOM 775 C CA . LYS A 1 100 ? -2.083 -6.991 -15.562 1.00 91.00 100 LYS A CA 1
ATOM 776 C C . LYS A 1 100 ? -0.627 -7.420 -15.670 1.00 91.00 100 LYS A C 1
ATOM 778 O O . LYS A 1 100 ? 0.031 -7.177 -16.687 1.00 91.00 100 LYS A O 1
ATOM 783 N N . PHE A 1 101 ? -0.154 -8.129 -14.655 1.00 93.38 101 PHE A N 1
ATOM 784 C CA . PHE A 1 101 ? 1.128 -8.803 -14.693 1.00 93.38 101 PHE A CA 1
ATOM 785 C C . PHE A 1 101 ? 1.054 -9.972 -15.673 1.00 93.38 101 PHE A C 1
ATOM 787 O O . PHE A 1 101 ? 0.145 -10.796 -15.648 1.00 93.38 101 PHE A O 1
ATOM 794 N N . ALA A 1 102 ? 2.051 -10.061 -16.543 1.00 94.12 102 ALA A N 1
ATOM 795 C CA . ALA A 1 102 ? 2.267 -11.216 -17.408 1.00 94.12 102 ALA A CA 1
ATOM 796 C C . ALA A 1 102 ? 3.633 -11.870 -17.155 1.00 94.12 102 ALA A C 1
ATOM 798 O O . ALA A 1 102 ? 3.877 -12.985 -17.609 1.00 94.12 102 ALA A O 1
ATOM 799 N N . ASP A 1 103 ? 4.535 -11.190 -16.443 1.00 95.69 103 ASP A N 1
ATOM 800 C CA . ASP A 1 103 ? 5.828 -11.721 -16.030 1.00 95.69 103 ASP A CA 1
ATOM 801 C C . ASP A 1 103 ? 5.821 -12.126 -14.550 1.00 95.69 103 ASP A C 1
ATOM 803 O O . ASP A 1 103 ? 5.848 -11.284 -13.646 1.00 95.69 103 ASP A O 1
ATOM 807 N N . THR A 1 104 ? 5.810 -13.434 -14.296 1.00 96.62 104 THR A N 1
ATOM 808 C CA . THR A 1 104 ? 5.814 -13.974 -12.933 1.00 96.62 104 THR A CA 1
ATOM 809 C C . THR A 1 104 ? 7.144 -13.760 -12.215 1.00 96.62 104 THR A C 1
ATOM 811 O O . THR A 1 104 ? 7.156 -13.694 -10.988 1.00 96.62 104 THR A O 1
ATOM 814 N N . ASN A 1 105 ? 8.265 -13.653 -12.937 1.00 98.12 105 ASN A N 1
ATOM 815 C CA . ASN A 1 105 ? 9.578 -13.446 -12.325 1.00 98.12 105 ASN A CA 1
ATOM 816 C C . ASN A 1 105 ? 9.694 -12.020 -11.794 1.00 98.12 105 ASN A C 1
ATOM 818 O O . ASN A 1 105 ? 10.147 -11.814 -10.669 1.00 98.12 105 ASN A O 1
ATOM 822 N N . ALA A 1 106 ? 9.202 -11.042 -12.553 1.00 98.44 106 ALA A N 1
ATOM 823 C CA . ALA A 1 106 ? 9.163 -9.658 -12.101 1.00 98.44 106 ALA A CA 1
ATOM 824 C C . ALA A 1 106 ? 8.192 -9.468 -10.924 1.00 98.44 106 ALA A C 1
ATOM 826 O O . ALA A 1 106 ? 8.512 -8.763 -9.968 1.00 98.44 106 ALA A O 1
ATOM 827 N N . ARG A 1 107 ? 7.042 -10.160 -10.932 1.00 98.25 107 ARG A N 1
ATOM 828 C CA . ARG A 1 107 ? 6.123 -10.170 -9.781 1.00 98.25 107 ARG A CA 1
ATOM 829 C C . ARG A 1 107 ? 6.783 -10.747 -8.525 1.00 98.25 107 ARG A C 1
ATOM 831 O O . ARG A 1 107 ? 6.756 -10.115 -7.473 1.00 98.25 107 ARG A O 1
ATOM 838 N N . LYS A 1 108 ? 7.436 -11.910 -8.641 1.00 98.31 108 LYS A N 1
ATOM 839 C CA . LYS A 1 108 ? 8.194 -12.533 -7.540 1.00 98.31 108 LYS A CA 1
ATOM 840 C C . LYS A 1 108 ? 9.312 -11.629 -7.023 1.00 98.31 108 LYS A C 1
ATOM 842 O O . LYS A 1 108 ? 9.540 -11.584 -5.819 1.00 98.31 108 LYS A O 1
ATOM 847 N N . ALA A 1 109 ? 9.979 -10.888 -7.907 1.00 98.69 109 ALA A N 1
ATOM 848 C CA . ALA A 1 109 ? 10.980 -9.902 -7.515 1.00 98.69 109 ALA A CA 1
ATOM 849 C C . ALA A 1 109 ? 10.377 -8.773 -6.663 1.00 98.69 109 ALA A C 1
ATOM 851 O O . ALA A 1 109 ? 10.950 -8.425 -5.636 1.00 98.69 109 ALA A O 1
ATOM 852 N N . LEU A 1 110 ? 9.204 -8.243 -7.026 1.00 98.62 110 LEU A N 1
ATOM 853 C CA . LEU A 1 110 ? 8.502 -7.256 -6.196 1.00 98.62 110 LEU A CA 1
ATOM 854 C C . LEU A 1 110 ? 8.120 -7.831 -4.826 1.00 98.62 110 LEU A C 1
ATOM 856 O O . LEU A 1 110 ? 8.414 -7.206 -3.811 1.00 98.62 110 LEU A O 1
ATOM 860 N N . LEU A 1 111 ? 7.548 -9.039 -4.779 1.00 98.38 111 LEU A N 1
ATOM 861 C CA . LEU A 1 111 ? 7.217 -9.715 -3.516 1.00 98.38 111 LEU A CA 1
ATOM 862 C C . LEU A 1 111 ? 8.455 -9.916 -2.631 1.00 98.38 111 LEU A C 1
ATOM 864 O O . LEU A 1 111 ? 8.408 -9.651 -1.433 1.00 98.38 111 LEU A O 1
ATOM 868 N N . TYR A 1 112 ? 9.581 -10.322 -3.220 1.00 97.69 112 TYR A N 1
ATOM 869 C CA . TYR A 1 112 ? 10.856 -10.454 -2.515 1.00 97.69 112 TYR A CA 1
ATOM 870 C C . TYR A 1 112 ? 11.324 -9.130 -1.894 1.00 97.69 112 TYR A C 1
ATOM 872 O O . TYR A 1 112 ? 11.802 -9.110 -0.758 1.00 97.69 112 TYR A O 1
ATOM 880 N N . LEU A 1 113 ? 11.164 -8.017 -2.613 1.00 97.94 113 LEU A N 1
ATOM 881 C CA . LEU A 1 113 ? 11.593 -6.695 -2.158 1.00 97.94 113 LEU A CA 1
ATOM 882 C C . LEU A 1 113 ? 10.717 -6.114 -1.030 1.00 97.94 113 LEU A C 1
ATOM 884 O O . LEU A 1 113 ? 11.146 -5.161 -0.382 1.00 97.94 113 LEU A O 1
ATOM 888 N N . LEU A 1 114 ? 9.558 -6.708 -0.703 1.00 96.38 114 LEU A N 1
ATOM 889 C CA . LEU A 1 114 ? 8.740 -6.303 0.457 1.00 96.38 114 LEU A CA 1
ATOM 890 C C . LEU A 1 114 ? 9.458 -6.455 1.806 1.00 96.38 114 LEU A C 1
ATOM 892 O O . LEU A 1 114 ? 9.013 -5.899 2.812 1.00 96.38 114 LEU A O 1
ATOM 896 N N . LYS A 1 115 ? 10.586 -7.175 1.852 1.00 93.88 115 LYS A N 1
ATOM 897 C CA . LYS A 1 115 ? 11.451 -7.233 3.039 1.00 93.88 115 LYS A CA 1
ATOM 898 C C . LYS A 1 115 ? 12.063 -5.876 3.421 1.00 93.88 115 LYS A C 1
ATOM 900 O O . LYS A 1 115 ? 12.582 -5.762 4.525 1.00 93.88 115 LYS A O 1
ATOM 905 N N . TYR A 1 116 ? 12.010 -4.869 2.543 1.00 94.19 116 TYR A N 1
ATOM 906 C CA . TYR A 1 116 ? 12.514 -3.518 2.797 1.00 94.19 116 TYR A CA 1
ATOM 907 C C . TYR A 1 116 ? 11.376 -2.558 3.185 1.00 94.19 116 TYR A C 1
ATOM 909 O O . TYR A 1 116 ? 10.627 -2.138 2.299 1.00 94.19 116 TYR A O 1
ATOM 917 N N . PRO A 1 117 ? 11.243 -2.173 4.472 1.00 91.44 117 PRO A N 1
ATOM 918 C CA . PRO A 1 117 ? 10.100 -1.403 4.969 1.00 91.44 117 PRO A CA 1
ATOM 919 C C . PRO A 1 117 ? 9.831 -0.096 4.221 1.00 91.44 117 PRO A C 1
ATOM 921 O O . PRO A 1 117 ? 8.683 0.176 3.878 1.00 91.44 117 PRO A O 1
ATOM 924 N N . ASP A 1 118 ? 10.879 0.665 3.901 1.00 91.56 118 ASP A N 1
ATOM 925 C CA . ASP A 1 118 ? 10.759 1.973 3.239 1.00 91.56 118 ASP A CA 1
ATOM 926 C C . ASP A 1 118 ? 10.126 1.879 1.842 1.00 91.56 118 ASP A C 1
ATOM 928 O O . ASP A 1 118 ? 9.505 2.826 1.362 1.00 91.56 118 ASP A O 1
ATOM 932 N N . TRP A 1 119 ? 10.237 0.712 1.200 1.00 94.25 119 TRP A N 1
ATOM 933 C CA . TRP A 1 119 ? 9.722 0.460 -0.145 1.00 94.25 119 TRP A CA 1
ATOM 934 C C . TRP A 1 119 ? 8.395 -0.298 -0.159 1.00 94.25 119 TRP A C 1
ATOM 936 O O . TRP A 1 119 ? 7.771 -0.399 -1.218 1.00 94.25 119 TRP A O 1
ATOM 946 N N . GLN A 1 120 ? 7.932 -0.805 0.990 1.00 93.50 120 GLN A N 1
ATOM 947 C CA . GLN A 1 120 ? 6.678 -1.557 1.083 1.00 93.50 120 GLN A CA 1
ATOM 948 C C . GLN A 1 120 ? 5.468 -0.795 0.521 1.00 93.50 120 GLN A C 1
ATOM 950 O O . GLN A 1 120 ? 4.725 -1.422 -0.232 1.00 93.50 120 GLN A O 1
ATOM 955 N N . PRO A 1 121 ? 5.247 0.509 0.808 1.00 91.25 121 PRO A N 1
ATOM 956 C CA . PRO A 1 121 ? 4.106 1.242 0.252 1.00 91.25 121 PRO A CA 1
ATOM 957 C C . PRO A 1 121 ? 4.092 1.225 -1.276 1.00 91.25 121 PRO A C 1
ATOM 959 O O . PRO A 1 121 ? 3.135 0.738 -1.872 1.00 91.25 121 PRO A O 1
ATOM 962 N N . THR A 1 122 ? 5.197 1.636 -1.901 1.00 93.62 122 THR A N 1
ATOM 963 C CA . THR A 1 122 ? 5.333 1.661 -3.361 1.00 93.62 122 THR A CA 1
ATOM 964 C C . THR A 1 122 ? 5.161 0.271 -3.963 1.00 93.62 122 THR A C 1
ATOM 966 O O . THR A 1 122 ? 4.418 0.096 -4.921 1.00 93.62 122 THR A O 1
ATOM 969 N N . ILE A 1 123 ? 5.827 -0.745 -3.409 1.00 96.62 123 ILE A N 1
ATOM 970 C CA . ILE A 1 123 ? 5.746 -2.112 -3.938 1.00 96.62 123 ILE A CA 1
ATOM 971 C C . ILE A 1 123 ? 4.317 -2.652 -3.824 1.00 96.62 123 ILE A C 1
ATOM 973 O O . ILE A 1 123 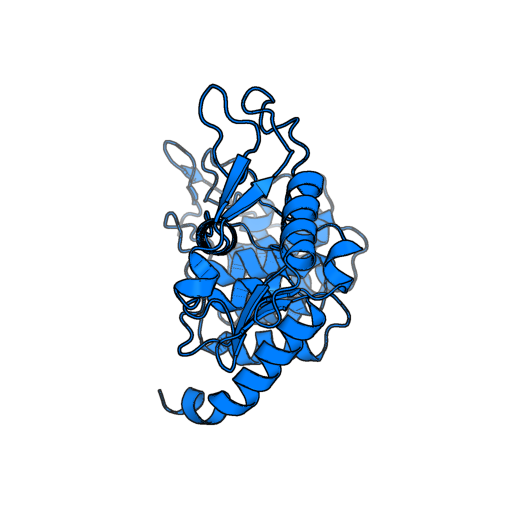? 3.808 -3.246 -4.774 1.00 96.62 123 ILE A O 1
ATOM 977 N N . MET A 1 124 ? 3.648 -2.425 -2.693 1.00 94.75 124 MET A N 1
ATOM 978 C CA . MET A 1 124 ? 2.269 -2.863 -2.512 1.00 94.75 124 MET A CA 1
ATOM 979 C C . MET A 1 124 ? 1.311 -2.133 -3.453 1.00 94.75 124 MET A C 1
ATOM 981 O O . MET A 1 124 ? 0.459 -2.797 -4.033 1.00 94.75 124 MET A O 1
ATOM 985 N N . GLU A 1 125 ? 1.469 -0.823 -3.674 1.00 91.44 125 GLU A N 1
ATOM 986 C CA . GLU A 1 125 ? 0.674 -0.064 -4.656 1.00 91.44 125 GLU A CA 1
ATOM 987 C C . GLU A 1 125 ? 0.790 -0.641 -6.074 1.00 91.44 125 GLU A C 1
ATOM 989 O O . GLU A 1 125 ? -0.183 -0.643 -6.830 1.00 91.44 125 GLU A O 1
ATOM 994 N N . LEU A 1 126 ? 1.969 -1.154 -6.428 1.00 94.19 126 LEU A N 1
ATOM 995 C CA . LEU A 1 126 ? 2.221 -1.810 -7.709 1.00 94.19 126 LEU A CA 1
ATOM 996 C C . LEU A 1 126 ? 1.573 -3.200 -7.779 1.00 94.19 126 LEU A C 1
ATOM 998 O O . LEU A 1 126 ? 0.983 -3.547 -8.797 1.00 94.19 126 LEU A O 1
ATOM 1002 N N . LEU A 1 127 ? 1.637 -3.992 -6.706 1.00 95.31 127 LEU A N 1
ATOM 1003 C CA . LEU A 1 127 ? 1.072 -5.347 -6.673 1.00 95.31 127 LEU A CA 1
ATOM 1004 C C . LEU A 1 127 ? -0.465 -5.360 -6.668 1.00 95.31 127 LEU A C 1
ATOM 1006 O O . LEU A 1 127 ? -1.071 -6.207 -7.325 1.00 95.31 127 LEU A O 1
ATOM 1010 N N . ILE A 1 128 ? -1.114 -4.423 -5.964 1.00 92.44 128 ILE A N 1
ATOM 1011 C CA . ILE A 1 128 ? -2.587 -4.368 -5.870 1.00 92.44 128 ILE A CA 1
ATOM 1012 C C . ILE A 1 128 ? -3.272 -3.917 -7.166 1.00 92.44 128 ILE A C 1
ATOM 1014 O O . ILE A 1 128 ? -4.492 -3.997 -7.260 1.00 92.44 128 ILE A O 1
ATOM 1018 N N . LYS A 1 129 ? -2.511 -3.446 -8.163 1.00 89.88 129 LYS A N 1
ATOM 1019 C CA . LYS A 1 129 ? -3.029 -3.161 -9.513 1.00 89.88 129 LYS A CA 1
ATOM 1020 C C . LYS A 1 129 ? -3.401 -4.425 -10.286 1.00 89.88 129 LYS A C 1
ATOM 1022 O O . LYS A 1 129 ? -4.066 -4.330 -11.309 1.00 89.88 129 LYS A O 1
ATOM 1027 N N . ASP A 1 130 ? -2.966 -5.590 -9.823 1.00 93.06 130 ASP A N 1
ATOM 1028 C CA . ASP A 1 130 ? -3.381 -6.891 -10.338 1.00 93.06 130 ASP A CA 1
ATOM 1029 C C . ASP A 1 130 ? -3.210 -7.919 -9.210 1.00 93.06 130 ASP A C 1
ATOM 1031 O O . ASP A 1 130 ? -2.186 -8.604 -9.156 1.00 93.06 130 ASP A O 1
ATOM 1035 N N . PRO A 1 131 ? -4.119 -7.951 -8.220 1.00 92.88 131 PRO A N 1
ATOM 1036 C CA . PRO A 1 131 ? -3.927 -8.718 -6.996 1.00 92.88 131 PRO A CA 1
ATOM 1037 C C . PRO A 1 131 ? -4.107 -10.220 -7.255 1.00 92.88 131 PRO A C 1
ATOM 1039 O O . PRO A 1 131 ? -5.179 -10.680 -7.643 1.00 92.88 131 PRO A O 1
ATOM 1042 N N . TRP A 1 132 ? -3.059 -11.012 -7.022 1.00 94.31 132 TRP A N 1
ATOM 1043 C CA . TRP A 1 132 ? -3.097 -12.465 -7.196 1.00 94.31 132 TRP A CA 1
ATOM 1044 C C . TRP A 1 132 ? -3.189 -13.179 -5.857 1.00 94.31 132 TRP A C 1
ATOM 1046 O O . TRP A 1 132 ? -2.313 -13.040 -5.007 1.00 94.31 132 TRP A O 1
ATOM 1056 N N . LYS A 1 133 ? -4.201 -14.031 -5.679 1.00 93.12 133 LYS A N 1
ATOM 1057 C CA . LYS A 1 133 ? -4.356 -14.846 -4.460 1.00 93.12 133 LYS A CA 1
ATOM 1058 C C . LYS A 1 133 ? -3.101 -15.672 -4.126 1.00 93.12 133 LYS A C 1
ATOM 1060 O O . LYS A 1 133 ? -2.816 -15.888 -2.953 1.00 93.12 133 LYS A O 1
ATOM 1065 N N . SER A 1 134 ? -2.314 -16.061 -5.133 1.00 93.50 134 SER A N 1
ATOM 1066 C CA . SER A 1 134 ? -1.033 -16.762 -4.966 1.00 93.50 134 SER A CA 1
ATOM 1067 C C . SER A 1 134 ? 0.049 -15.965 -4.232 1.00 93.50 134 SER A C 1
ATOM 1069 O O . SER A 1 134 ? 1.019 -16.563 -3.785 1.00 93.50 134 SER A O 1
ATOM 1071 N N . ASP A 1 135 ? -0.087 -14.644 -4.109 1.00 96.56 135 ASP A N 1
ATOM 1072 C CA . ASP A 1 135 ? 0.885 -13.793 -3.412 1.00 96.56 135 ASP A CA 1
ATOM 1073 C C . ASP A 1 135 ? 0.696 -13.803 -1.897 1.00 96.56 135 ASP A C 1
ATOM 1075 O O . ASP A 1 135 ? 1.622 -13.488 -1.151 1.00 96.56 135 ASP A O 1
ATOM 1079 N N . VAL A 1 136 ? -0.509 -14.144 -1.427 1.00 95.75 136 VAL A N 1
ATOM 1080 C CA . VAL A 1 136 ? -0.882 -14.075 -0.009 1.00 95.75 136 VAL A CA 1
ATOM 1081 C C . VAL A 1 136 ? 0.126 -14.799 0.896 1.00 95.75 136 VAL A C 1
ATOM 1083 O O . VAL A 1 136 ? 0.514 -14.200 1.898 1.00 95.75 136 VAL A O 1
ATOM 1086 N N . PRO A 1 137 ? 0.647 -16.001 0.569 1.00 94.94 137 PRO A N 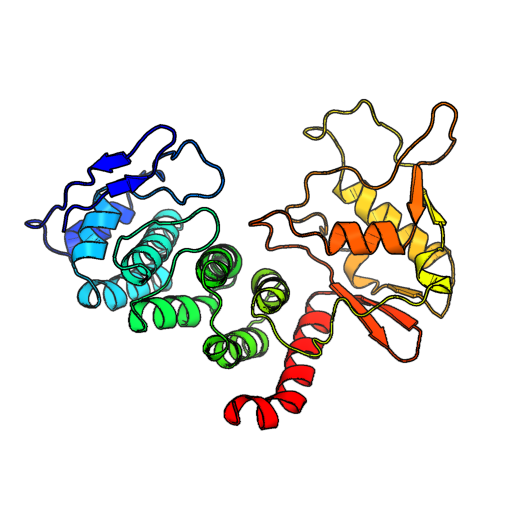1
ATOM 1087 C CA . PRO A 1 137 ? 1.692 -16.636 1.373 1.00 94.94 137 PRO A CA 1
ATOM 1088 C C . PRO A 1 137 ? 2.960 -15.782 1.540 1.00 94.94 137 PRO A C 1
ATOM 1090 O O . PRO A 1 137 ? 3.540 -15.757 2.627 1.00 94.94 137 PRO A O 1
ATOM 1093 N N . ASP A 1 138 ? 3.403 -15.076 0.496 1.00 96.25 138 ASP A N 1
ATOM 1094 C CA . ASP A 1 138 ? 4.579 -14.199 0.555 1.00 96.25 138 ASP A CA 1
ATOM 1095 C C . ASP A 1 138 ? 4.273 -12.898 1.316 1.00 96.25 138 ASP A C 1
ATOM 1097 O O . ASP A 1 138 ? 5.101 -12.444 2.109 1.00 96.25 138 ASP A O 1
ATOM 1101 N N . LEU A 1 139 ? 3.063 -12.344 1.170 1.00 97.00 139 LEU A N 1
ATOM 1102 C CA . LEU A 1 139 ? 2.605 -11.188 1.953 1.00 97.00 139 LEU A CA 1
ATOM 1103 C C . LEU A 1 139 ? 2.528 -11.513 3.451 1.00 97.00 139 LEU A C 1
ATOM 1105 O O . LEU A 1 139 ? 3.007 -10.743 4.282 1.00 97.00 139 LEU A O 1
ATOM 1109 N N . ILE A 1 140 ? 1.984 -12.678 3.810 1.00 96.31 140 ILE A N 1
ATOM 1110 C CA . ILE A 1 140 ? 1.941 -13.146 5.200 1.00 96.31 140 ILE A CA 1
ATOM 1111 C C . ILE A 1 140 ? 3.355 -13.430 5.722 1.00 96.31 140 ILE A C 1
ATOM 1113 O O . ILE A 1 140 ? 3.660 -13.113 6.872 1.00 96.31 140 ILE A O 1
ATOM 1117 N N . ARG A 1 141 ? 4.262 -13.959 4.890 1.00 95.00 141 ARG A N 1
ATOM 1118 C CA . ARG A 1 141 ? 5.675 -14.112 5.269 1.00 95.00 141 ARG A CA 1
ATOM 1119 C C . ARG A 1 141 ? 6.330 -12.761 5.557 1.00 95.00 141 ARG A C 1
ATOM 1121 O O . ARG A 1 141 ? 7.018 -12.648 6.564 1.00 95.00 141 ARG A O 1
ATOM 1128 N N . CYS A 1 142 ? 6.075 -11.745 4.732 1.00 95.38 142 CYS A N 1
ATOM 1129 C CA . CYS A 1 142 ? 6.547 -10.380 4.971 1.00 95.38 142 CYS A CA 1
ATOM 1130 C C . CYS A 1 142 ? 6.057 -9.852 6.326 1.00 95.38 142 CYS A C 1
ATOM 1132 O O . CYS A 1 142 ? 6.860 -9.341 7.111 1.00 95.38 142 CYS A O 1
ATOM 1134 N N . LEU A 1 143 ? 4.773 -10.064 6.643 1.00 95.06 143 LEU A N 1
ATOM 1135 C CA . LEU A 1 143 ? 4.233 -9.746 7.961 1.00 95.06 143 LEU A CA 1
ATOM 1136 C C . LEU A 1 143 ? 5.006 -10.473 9.065 1.00 95.06 143 LEU A C 1
ATOM 1138 O O . LEU A 1 143 ? 5.409 -9.826 10.019 1.00 95.06 143 LEU A O 1
ATOM 1142 N N . HIS A 1 144 ? 5.281 -11.773 8.946 1.00 93.12 144 HIS A N 1
ATOM 1143 C CA . HIS A 1 144 ? 6.058 -12.508 9.952 1.00 93.12 144 HIS A CA 1
ATOM 1144 C C . HIS A 1 144 ? 7.466 -11.947 10.178 1.00 93.12 144 HIS A C 1
ATOM 1146 O O . HIS A 1 144 ? 7.885 -11.827 11.326 1.00 93.12 144 HIS A O 1
ATOM 1152 N N . THR A 1 145 ? 8.192 -11.628 9.106 1.00 91.31 145 THR A N 1
ATOM 1153 C CA . THR A 1 145 ? 9.632 -11.330 9.168 1.00 91.31 145 THR A CA 1
ATOM 1154 C C . THR A 1 145 ? 9.967 -9.858 9.371 1.00 91.31 145 THR A C 1
ATOM 1156 O O . THR A 1 145 ? 11.133 -9.533 9.558 1.00 91.31 145 THR A O 1
ATOM 1159 N N . SER A 1 146 ? 8.995 -8.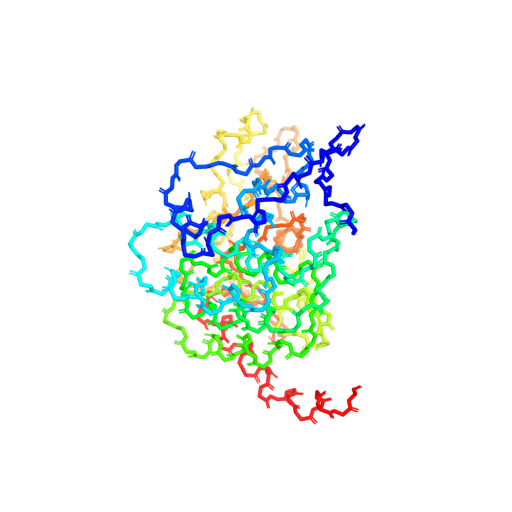957 9.251 1.00 89.38 146 SER A N 1
ATOM 1160 C CA . SER A 1 146 ? 9.251 -7.522 9.363 1.00 89.38 146 SER A CA 1
ATOM 1161 C C . SER A 1 146 ? 9.135 -7.022 10.800 1.00 89.38 146 SER A C 1
ATOM 1163 O O . SER A 1 146 ? 8.147 -7.304 11.476 1.00 89.38 146 SER A O 1
ATOM 1165 N N . ASP A 1 147 ? 10.090 -6.200 11.225 1.00 86.88 147 ASP A N 1
ATOM 1166 C CA . ASP A 1 147 ? 10.037 -5.476 12.501 1.00 86.88 147 ASP A CA 1
ATOM 1167 C C . ASP A 1 147 ? 9.335 -4.107 12.383 1.00 86.88 147 ASP A C 1
ATOM 1169 O O . ASP A 1 147 ? 9.227 -3.374 13.364 1.00 86.88 147 ASP A O 1
ATOM 1173 N N . SER A 1 148 ? 8.859 -3.738 11.185 1.00 86.75 148 SER A N 1
ATOM 1174 C CA . SER A 1 148 ? 8.124 -2.490 10.952 1.00 86.75 148 SER A CA 1
ATOM 1175 C C . SER A 1 148 ? 6.616 -2.659 11.173 1.00 86.75 148 SER A C 1
ATOM 1177 O O . SER A 1 148 ? 6.087 -3.770 11.237 1.00 86.75 148 SER A O 1
ATOM 1179 N N . ASP A 1 149 ? 5.897 -1.535 11.202 1.00 85.75 149 ASP A N 1
ATOM 1180 C CA . ASP A 1 149 ? 4.437 -1.512 11.332 1.00 85.75 149 ASP A CA 1
ATOM 1181 C C . ASP A 1 149 ? 3.696 -2.159 10.129 1.00 85.75 149 ASP A C 1
ATOM 1183 O O . ASP A 1 149 ? 2.516 -2.480 10.236 1.00 85.75 149 ASP A O 1
ATOM 1187 N N . CYS A 1 150 ? 4.348 -2.376 8.976 1.00 89.62 150 CYS A N 1
ATOM 1188 C CA . CYS A 1 150 ? 3.786 -3.087 7.809 1.00 89.62 150 CYS A CA 1
ATOM 1189 C C . CYS A 1 150 ? 2.411 -2.607 7.300 1.00 89.62 150 CYS A C 1
ATOM 1191 O O . CYS A 1 150 ? 1.699 -3.371 6.640 1.00 89.62 150 CYS A O 1
ATOM 1193 N N . TRP A 1 151 ? 2.021 -1.352 7.554 1.00 90.06 151 TRP A N 1
ATOM 1194 C CA . TRP A 1 151 ? 0.685 -0.852 7.203 1.00 90.06 151 TRP A CA 1
ATOM 1195 C C . TRP A 1 151 ? 0.329 -1.044 5.731 1.00 90.06 151 TRP A C 1
ATOM 1197 O O . TRP A 1 151 ? -0.781 -1.465 5.426 1.00 90.06 151 TRP A O 1
ATOM 1207 N N . ALA A 1 152 ? 1.281 -0.835 4.820 1.00 90.31 152 ALA A N 1
ATOM 1208 C CA . ALA A 1 152 ? 1.061 -1.055 3.393 1.00 90.31 152 ALA A CA 1
ATOM 1209 C C . ALA A 1 152 ? 0.654 -2.502 3.064 1.00 90.31 152 ALA A C 1
ATOM 1211 O O . ALA A 1 152 ? -0.223 -2.722 2.229 1.00 90.31 152 ALA A O 1
ATOM 1212 N N . VAL A 1 153 ? 1.254 -3.489 3.735 1.00 93.50 153 VAL A N 1
ATOM 1213 C CA . VAL A 1 153 ? 0.939 -4.912 3.539 1.00 93.50 153 VAL A CA 1
ATOM 1214 C C . VAL A 1 153 ? -0.393 -5.259 4.204 1.00 93.50 153 VAL A C 1
ATOM 1216 O O . VAL A 1 153 ? -1.253 -5.868 3.568 1.00 93.50 153 VAL A O 1
ATOM 1219 N N . VAL A 1 154 ? -0.598 -4.815 5.452 1.00 92.00 154 VAL A N 1
ATOM 1220 C CA . VAL A 1 154 ? -1.858 -4.989 6.201 1.00 92.00 154 VAL A CA 1
ATOM 1221 C C . VAL A 1 154 ? -3.041 -4.430 5.414 1.00 92.00 154 VAL A C 1
ATOM 1223 O O . VAL A 1 154 ? -4.076 -5.088 5.290 1.00 92.00 154 VAL A O 1
ATOM 1226 N N . ASP A 1 155 ? -2.884 -3.230 4.861 1.00 88.31 155 ASP A N 1
ATOM 1227 C CA . ASP A 1 155 ? -3.903 -2.591 4.051 1.00 88.31 155 ASP A CA 1
ATOM 1228 C C . ASP A 1 155 ? -4.051 -3.290 2.705 1.00 88.31 155 ASP A C 1
ATOM 1230 O O . ASP A 1 155 ? -5.180 -3.551 2.280 1.00 88.31 155 ASP A O 1
ATOM 1234 N N . GLY A 1 156 ? -2.945 -3.586 2.026 1.00 90.19 156 GLY A N 1
ATOM 1235 C CA . GLY A 1 156 ? -2.948 -4.167 0.690 1.00 90.19 156 GLY A CA 1
ATOM 1236 C C . GLY A 1 156 ? -3.614 -5.540 0.630 1.00 90.19 156 GLY A C 1
ATOM 1237 O O . GLY A 1 156 ? -4.314 -5.808 -0.340 1.00 90.19 156 GLY A O 1
ATOM 1238 N N . LEU A 1 157 ? -3.521 -6.360 1.685 1.00 92.19 157 LEU A N 1
ATOM 1239 C CA . LEU A 1 157 ? -4.180 -7.676 1.764 1.00 92.19 157 LEU A CA 1
ATOM 1240 C C . LEU A 1 157 ? -5.697 -7.623 1.527 1.00 92.19 157 LEU A C 1
ATOM 1242 O O . LEU A 1 157 ? -6.269 -8.545 0.952 1.00 92.19 157 LEU A O 1
ATOM 1246 N N . SER A 1 158 ? -6.360 -6.525 1.896 1.00 87.31 158 SER A N 1
ATOM 1247 C CA . SER A 1 158 ? -7.800 -6.361 1.636 1.00 87.31 158 SER A CA 1
ATOM 1248 C C . SER A 1 158 ? -8.163 -6.239 0.149 1.00 87.31 158 SER A C 1
ATOM 1250 O O . SER A 1 158 ? -9.336 -6.356 -0.191 1.00 87.31 158 SER A O 1
ATOM 1252 N N . GLN A 1 159 ? -7.186 -6.003 -0.734 1.00 88.56 159 GLN A N 1
ATOM 1253 C CA . GLN A 1 159 ? -7.392 -5.904 -2.183 1.00 88.56 159 GLN A CA 1
ATOM 1254 C C . GLN A 1 159 ? -7.367 -7.272 -2.886 1.00 88.56 159 GLN A C 1
ATOM 1256 O O . GLN A 1 159 ? -7.646 -7.347 -4.072 1.00 88.56 159 GLN A O 1
ATOM 1261 N N . TYR A 1 160 ? -7.059 -8.359 -2.171 1.00 91.19 160 TYR A N 1
ATOM 1262 C CA . TYR A 1 160 ? -6.892 -9.703 -2.743 1.00 91.19 160 TYR A CA 1
ATOM 1263 C C . TYR A 1 160 ? -8.181 -10.546 -2.764 1.00 91.19 160 TYR A C 1
ATOM 1265 O O . TYR A 1 160 ? -8.111 -11.772 -2.868 1.00 91.19 160 TYR A O 1
ATOM 1273 N N . GLU A 1 161 ? -9.353 -9.908 -2.637 1.00 87.75 161 GLU A N 1
ATOM 1274 C CA . GLU A 1 161 ? -10.677 -10.565 -2.639 1.00 87.75 161 GLU A CA 1
ATOM 1275 C C . GLU A 1 161 ? -10.729 -11.815 -1.741 1.00 87.75 161 GLU A C 1
ATOM 1277 O O . GLU A 1 161 ? -11.198 -12.895 -2.119 1.00 87.75 161 GLU A O 1
ATOM 1282 N N . LEU A 1 162 ? -10.156 -11.679 -0.545 1.00 89.69 162 LEU A N 1
ATOM 1283 C CA . LEU A 1 162 ? -10.082 -12.743 0.444 1.00 89.69 162 LEU A CA 1
ATOM 1284 C C . LEU A 1 162 ? -11.431 -12.877 1.154 1.00 89.69 162 LEU A C 1
ATOM 1286 O O . LEU A 1 162 ? -12.060 -11.884 1.522 1.00 89.69 162 LEU A O 1
ATOM 1290 N N . GLU A 1 163 ? -11.872 -14.111 1.369 1.00 89.19 163 GLU A N 1
ATOM 1291 C CA . GLU A 1 163 ? -13.113 -14.397 2.088 1.00 89.19 163 GLU A CA 1
ATOM 1292 C C . GLU A 1 163 ? -12.874 -14.401 3.603 1.00 89.19 163 GLU A C 1
ATOM 1294 O O . GLU A 1 163 ? -11.830 -14.848 4.077 1.00 89.19 163 GLU A O 1
ATOM 1299 N N . ASN A 1 164 ? -13.870 -13.957 4.377 1.00 88.50 164 ASN A N 1
ATOM 1300 C CA . ASN A 1 164 ? -13.862 -14.016 5.846 1.00 88.50 164 ASN A CA 1
ATOM 1301 C C . ASN A 1 164 ? -12.619 -13.377 6.492 1.00 88.50 164 ASN A C 1
ATOM 1303 O O . ASN A 1 164 ? -12.053 -13.934 7.434 1.00 88.50 164 ASN A O 1
ATOM 1307 N N . THR A 1 165 ? -12.172 -12.231 5.974 1.00 91.06 165 THR A N 1
ATOM 1308 C CA . THR A 1 165 ? -10.990 -11.523 6.484 1.00 91.06 165 THR A CA 1
ATOM 1309 C C . THR A 1 165 ? -11.172 -11.079 7.942 1.00 91.06 165 THR A C 1
ATOM 1311 O O . THR A 1 165 ? -12.298 -10.861 8.398 1.00 91.06 165 THR A O 1
ATOM 1314 N N . PRO A 1 166 ? -10.075 -10.925 8.710 1.00 92.38 166 PRO A N 1
ATOM 1315 C CA . PRO A 1 166 ? -10.151 -10.621 10.138 1.00 92.38 166 PRO A CA 1
ATOM 1316 C C . PRO A 1 166 ? -10.465 -9.148 10.448 1.00 92.38 166 PRO A C 1
ATOM 1318 O O . PRO A 1 166 ? -10.476 -8.774 11.617 1.00 92.38 166 PRO A O 1
ATOM 1321 N N . PHE A 1 167 ? -10.701 -8.311 9.434 1.00 91.75 167 PHE A N 1
ATOM 1322 C CA . PHE A 1 167 ? -10.928 -6.873 9.582 1.00 91.75 167 PHE A CA 1
ATOM 1323 C C . PHE A 1 167 ? -12.173 -6.428 8.841 1.00 91.75 167 PHE A C 1
ATOM 1325 O O . PHE A 1 167 ? -12.656 -7.113 7.942 1.00 91.75 167 PHE A O 1
ATOM 1332 N N . ARG A 1 168 ? -12.650 -5.229 9.188 1.00 86.31 168 ARG A N 1
ATOM 1333 C CA . ARG A 1 168 ? -13.768 -4.568 8.495 1.00 86.31 168 ARG A CA 1
ATOM 1334 C C . ARG A 1 168 ? -15.054 -5.397 8.514 1.00 86.31 168 ARG A C 1
ATOM 1336 O O . ARG A 1 168 ? -15.870 -5.352 7.599 1.00 86.31 168 ARG A O 1
ATOM 1343 N N . GLN A 1 169 ? -15.214 -6.176 9.579 1.00 90.06 169 GLN A N 1
ATOM 1344 C CA . GLN A 1 169 ? -16.422 -6.942 9.843 1.00 90.06 169 GLN A CA 1
ATOM 1345 C C . GLN A 1 169 ? -17.583 -5.991 10.138 1.00 90.06 169 GLN A C 1
ATOM 1347 O O . GLN A 1 169 ? -17.384 -4.885 10.644 1.00 90.06 169 GLN A O 1
ATOM 1352 N N . LYS A 1 170 ? -18.812 -6.440 9.864 1.00 92.12 170 LYS A N 1
ATOM 1353 C CA . LYS A 1 170 ? -20.019 -5.655 10.137 1.00 92.12 170 LYS A CA 1
ATOM 1354 C C . LYS A 1 170 ? -20.062 -5.219 11.608 1.00 92.12 170 LYS A C 1
ATOM 1356 O O . LYS A 1 170 ? -20.069 -6.055 12.510 1.00 92.12 170 LYS A O 1
ATOM 1361 N N . ILE A 1 171 ? -20.141 -3.908 11.830 1.00 94.62 171 ILE A N 1
ATOM 1362 C CA . ILE A 1 171 ? -20.272 -3.307 13.161 1.00 94.62 171 ILE A CA 1
ATOM 1363 C C . ILE A 1 171 ? -21.724 -3.479 13.644 1.00 94.62 171 ILE A C 1
ATOM 1365 O O . ILE A 1 171 ? -22.639 -3.160 12.882 1.00 94.62 171 ILE A O 1
ATOM 1369 N N . PRO A 1 172 ? -21.965 -3.954 14.881 1.00 95.50 172 PRO A N 1
ATOM 1370 C CA . PRO A 1 172 ? -23.302 -4.001 15.472 1.00 95.50 172 PRO A CA 1
ATOM 1371 C C . PRO A 1 172 ? -23.988 -2.627 15.473 1.00 95.50 172 PRO A C 1
ATOM 1373 O O . PRO A 1 172 ? -23.357 -1.629 15.822 1.00 95.50 172 PRO A O 1
ATOM 1376 N N . ASP A 1 173 ? -25.279 -2.565 15.129 1.00 96.00 173 ASP A N 1
ATOM 1377 C CA . ASP A 1 173 ? -26.004 -1.295 14.932 1.00 96.00 173 ASP A CA 1
ATOM 1378 C C . ASP A 1 173 ? -25.990 -0.396 16.180 1.00 96.00 173 ASP A C 1
ATOM 1380 O O . ASP A 1 173 ? -25.887 0.827 16.081 1.00 96.00 173 ASP A O 1
ATOM 1384 N N . ASN A 1 174 ? -26.026 -0.997 17.372 1.00 95.94 174 ASN A N 1
ATOM 1385 C CA . ASN A 1 174 ? -25.932 -0.281 18.644 1.00 95.94 174 ASN A CA 1
ATOM 1386 C C . ASN A 1 174 ? -24.573 0.406 18.855 1.00 95.94 174 ASN A C 1
ATOM 1388 O O . ASN A 1 174 ? -24.527 1.423 19.536 1.00 95.94 174 ASN A O 1
ATOM 1392 N N . LEU A 1 175 ? -23.484 -0.132 18.294 1.00 97.00 175 LEU A N 1
ATOM 1393 C CA . LEU A 1 175 ? -22.164 0.507 18.315 1.00 97.00 175 LEU A CA 1
ATOM 1394 C C . LEU A 1 175 ? -22.019 1.492 17.160 1.00 97.00 175 LEU A C 1
ATOM 1396 O O . LEU A 1 175 ? -21.542 2.607 17.351 1.00 97.00 175 LEU A O 1
ATOM 1400 N N . ARG A 1 176 ? -22.481 1.091 15.974 1.00 96.12 176 ARG A N 1
ATOM 1401 C CA . ARG A 1 176 ? -22.422 1.872 14.739 1.00 96.12 176 ARG A CA 1
ATOM 1402 C C . ARG A 1 176 ? -23.089 3.241 14.890 1.00 96.12 176 ARG A C 1
ATOM 1404 O O . ARG A 1 176 ? -22.522 4.243 14.465 1.00 96.12 176 ARG A O 1
ATOM 1411 N N . ASN A 1 177 ? -24.256 3.281 15.532 1.00 96.31 177 ASN A N 1
ATOM 1412 C CA . ASN A 1 177 ? -25.082 4.484 15.659 1.00 96.31 177 ASN A CA 1
ATOM 1413 C C . ASN A 1 177 ? -24.678 5.407 16.823 1.00 96.31 177 ASN A C 1
ATOM 1415 O O . ASN A 1 177 ? -25.337 6.422 17.054 1.00 96.31 177 ASN A O 1
ATOM 1419 N N . ILE A 1 178 ? -23.618 5.086 17.573 1.00 96.69 178 ILE A N 1
ATOM 1420 C CA . ILE A 1 178 ? -23.104 5.988 18.609 1.00 96.69 178 ILE A CA 1
ATOM 1421 C C . ILE A 1 178 ? -22.551 7.242 17.933 1.00 96.69 178 ILE A C 1
ATOM 1423 O O . ILE A 1 178 ? -21.696 7.153 17.057 1.00 96.69 178 ILE A O 1
ATOM 1427 N N . VAL A 1 179 ? -23.028 8.413 18.355 1.00 94.81 179 VAL A N 1
ATOM 1428 C CA . VAL A 1 179 ? -22.612 9.706 17.799 1.00 94.81 179 VAL A CA 1
ATOM 1429 C C . VAL A 1 179 ? -21.545 10.344 18.680 1.00 94.81 179 VAL A C 1
ATOM 1431 O O . VAL A 1 179 ? -21.791 10.666 19.845 1.00 94.81 179 VAL A O 1
ATOM 1434 N N . LEU A 1 180 ? -20.377 10.583 18.094 1.00 93.00 180 LEU A N 1
ATOM 1435 C CA . LEU A 1 180 ? -19.301 11.381 18.663 1.00 93.00 180 LEU A CA 1
ATOM 1436 C C . LEU A 1 180 ? -19.565 12.868 18.407 1.00 93.00 180 LEU A C 1
ATOM 1438 O O . LEU A 1 180 ? -20.086 13.259 17.358 1.00 93.00 180 LEU A O 1
ATOM 1442 N N . LYS A 1 181 ? -19.198 13.700 19.384 1.00 90.19 181 LYS A N 1
ATOM 1443 C CA . LYS A 1 181 ? -19.300 15.162 19.318 1.00 90.19 181 LYS A CA 1
ATOM 1444 C C . LYS A 1 181 ? -17.896 15.752 19.301 1.00 90.19 181 LYS A C 1
ATOM 1446 O O . LYS A 1 181 ? -17.297 15.920 20.359 1.00 90.19 181 LYS A O 1
ATOM 1451 N N . LEU A 1 182 ? -17.402 16.066 18.109 1.00 88.31 182 LEU A N 1
ATOM 1452 C CA . LEU A 1 182 ? -16.050 16.583 17.905 1.00 88.31 182 LEU A CA 1
ATOM 1453 C C . LEU A 1 182 ? -16.051 18.117 17.978 1.00 88.31 182 LEU A C 1
ATOM 1455 O O . LEU A 1 182 ? -17.007 18.783 17.556 1.00 88.31 182 LEU A O 1
ATOM 1459 N N . ARG A 1 183 ? -14.998 18.691 18.555 1.00 82.81 183 ARG A N 1
ATOM 1460 C CA . ARG A 1 183 ? -14.796 20.134 18.731 1.00 82.81 183 ARG A CA 1
ATOM 1461 C C . ARG A 1 183 ? -14.068 20.756 17.554 1.00 82.81 183 ARG A C 1
ATOM 1463 O O . ARG A 1 183 ? -14.204 21.969 17.391 1.00 82.81 183 ARG A O 1
ATOM 1470 N N . TYR A 1 184 ? -13.361 19.970 16.737 1.00 72.94 184 TYR A N 1
ATOM 1471 C CA . TYR A 1 184 ? -12.836 20.431 15.453 1.00 72.94 184 TYR A CA 1
ATOM 1472 C C . TYR A 1 184 ? -13.970 21.069 14.653 1.00 72.94 184 TYR A C 1
ATOM 1474 O O . TYR A 1 184 ? -14.901 20.400 14.233 1.00 72.94 184 TYR A O 1
ATOM 1482 N N . ARG A 1 185 ? -13.957 22.392 14.500 1.00 62.91 185 ARG A N 1
ATOM 1483 C CA . ARG A 1 185 ? -15.019 23.137 13.819 1.00 62.91 185 ARG A CA 1
ATOM 1484 C C . ARG A 1 185 ? -14.394 24.177 12.922 1.00 62.91 185 ARG A C 1
ATOM 1486 O O . ARG A 1 185 ? -14.301 25.340 13.293 1.00 62.91 185 ARG A O 1
ATOM 1493 N N . ASN A 1 186 ? -13.974 23.766 11.733 1.00 62.38 186 ASN A N 1
ATOM 1494 C CA . ASN A 1 186 ? -13.810 24.749 10.677 1.00 62.38 186 ASN A CA 1
ATOM 1495 C C . ASN A 1 186 ? -14.124 24.175 9.285 1.00 62.38 186 ASN A C 1
ATOM 1497 O O . ASN A 1 186 ? -13.235 23.650 8.603 1.00 62.38 186 ASN A O 1
ATOM 1501 N N . PRO A 1 187 ? -15.392 24.256 8.839 1.00 60.44 187 PRO A N 1
ATOM 1502 C CA . PRO A 1 187 ? -15.741 23.894 7.471 1.00 60.44 187 PRO A CA 1
ATOM 1503 C C . PRO A 1 187 ? -15.056 24.804 6.435 1.00 60.44 187 PRO A C 1
ATOM 1505 O O . PRO A 1 187 ? -14.831 24.343 5.321 1.00 60.44 187 PRO A O 1
ATOM 1508 N N . GLU A 1 188 ? -14.631 26.018 6.809 1.00 62.31 188 GLU A N 1
ATOM 1509 C CA . GLU A 1 188 ? -14.040 27.028 5.914 1.00 62.31 188 GLU A CA 1
ATOM 1510 C C . GLU A 1 188 ? -12.517 26.900 5.738 1.00 62.31 188 GLU A C 1
ATOM 1512 O O . GLU A 1 188 ? -11.965 27.417 4.768 1.00 62.31 188 GLU A O 1
ATOM 1517 N N . VAL A 1 189 ? -11.813 26.191 6.630 1.00 72.19 189 VAL A N 1
ATOM 1518 C CA . VAL A 1 189 ? -10.376 25.908 6.446 1.00 72.19 189 VAL A CA 1
ATOM 1519 C C . VAL A 1 189 ? -10.201 25.016 5.224 1.00 72.19 189 VAL A C 1
ATOM 1521 O O . VAL A 1 189 ? -10.723 23.905 5.200 1.00 72.19 189 VAL A O 1
ATOM 1524 N N . LEU A 1 190 ? -9.474 25.481 4.211 1.00 69.69 190 LEU A N 1
ATOM 1525 C CA . LEU A 1 190 ? -9.129 24.651 3.054 1.00 69.69 190 LEU A CA 1
ATOM 1526 C C . LEU A 1 190 ? -8.468 23.348 3.521 1.00 69.69 190 LEU A C 1
ATOM 1528 O O . LEU A 1 190 ? -7.696 23.365 4.477 1.00 69.69 190 LEU A O 1
ATOM 1532 N N . GLU A 1 191 ? -8.746 22.230 2.847 1.00 73.12 191 GLU A N 1
ATOM 1533 C CA . GLU A 1 191 ? -8.193 20.913 3.209 1.00 73.12 191 GLU A CA 1
ATOM 1534 C C . GLU A 1 191 ? -6.664 20.931 3.328 1.00 73.12 191 GLU A C 1
ATOM 1536 O O . GLU A 1 191 ? -6.113 20.303 4.223 1.00 73.12 191 GLU A O 1
ATOM 1541 N N . SER A 1 192 ? -5.976 21.735 2.510 1.00 73.56 192 SER A N 1
ATOM 1542 C CA . SER A 1 192 ? -4.520 21.921 2.577 1.00 73.56 192 SER A CA 1
ATOM 1543 C C . SER A 1 192 ? -4.008 22.448 3.923 1.00 73.56 192 SER A C 1
ATOM 1545 O O . SER A 1 192 ? -2.839 22.264 4.244 1.00 73.56 192 SER A O 1
ATOM 1547 N N . ASN A 1 193 ? -4.866 23.123 4.687 1.00 77.44 193 ASN A N 1
ATOM 1548 C CA . ASN A 1 193 ? -4.540 23.791 5.945 1.00 77.44 193 ASN A CA 1
ATOM 1549 C C . ASN A 1 193 ? -5.261 23.143 7.137 1.00 77.44 193 ASN A C 1
ATOM 1551 O O . ASN A 1 193 ? -5.257 23.701 8.236 1.00 77.44 193 ASN A O 1
ATOM 1555 N N . PHE A 1 194 ? -5.941 22.016 6.920 1.00 80.81 194 PHE A N 1
ATOM 1556 C CA . PHE A 1 194 ? -6.719 21.351 7.953 1.00 80.81 194 PHE A CA 1
ATOM 1557 C C . PHE A 1 194 ? -5.822 20.436 8.793 1.00 80.81 194 PHE A C 1
ATOM 1559 O O . PHE A 1 194 ? -5.075 19.620 8.255 1.00 80.81 194 PHE A O 1
ATOM 1566 N N . ASP A 1 195 ? -5.908 20.555 10.121 1.00 83.56 195 ASP A N 1
ATOM 1567 C CA . ASP A 1 195 ? -5.203 19.650 11.032 1.00 83.56 195 ASP A CA 1
ATOM 1568 C C . ASP A 1 195 ? -5.968 18.338 11.173 1.00 83.56 195 ASP A C 1
ATOM 1570 O O . ASP A 1 195 ? -6.795 18.117 12.062 1.00 83.56 195 ASP A O 1
ATOM 1574 N N . PHE A 1 196 ? -5.694 17.469 10.220 1.00 83.31 196 PHE A N 1
ATOM 1575 C CA . PHE A 1 196 ? -6.344 16.192 10.151 1.00 83.31 196 PHE A CA 1
ATOM 1576 C C . PHE A 1 196 ? -5.845 15.180 11.195 1.00 83.31 196 PHE A C 1
ATOM 1578 O O . PHE A 1 196 ? -6.611 14.334 11.658 1.00 83.31 196 PHE A O 1
ATOM 1585 N N . GLU A 1 197 ? -4.575 15.277 11.593 1.00 85.94 197 GLU A N 1
ATOM 1586 C CA . GLU A 1 197 ? -4.012 14.434 12.649 1.00 85.94 197 GLU A CA 1
ATOM 1587 C C . GLU A 1 197 ? -4.707 14.730 13.983 1.00 85.94 197 GLU A C 1
ATOM 1589 O O . GLU A 1 197 ? -5.185 13.808 14.645 1.00 85.94 197 GLU A O 1
ATOM 1594 N N . GLY A 1 198 ? -4.871 16.013 14.324 1.00 87.38 198 GLY A N 1
ATOM 1595 C CA . GLY A 1 198 ? -5.628 16.427 15.503 1.00 87.38 198 GLY A CA 1
ATOM 1596 C C . GLY A 1 198 ? -7.088 15.966 15.469 1.00 87.38 198 GLY A C 1
ATOM 1597 O O . GLY A 1 198 ? -7.610 15.509 16.487 1.00 87.38 198 GLY A O 1
ATOM 1598 N N . GLN A 1 199 ? -7.743 15.997 14.299 1.00 87.56 199 GLN A N 1
ATOM 1599 C CA . GLN A 1 199 ? -9.105 15.470 14.164 1.00 87.56 199 GLN A CA 1
ATOM 1600 C C . GLN A 1 199 ? -9.168 13.956 14.432 1.00 87.56 199 GLN A C 1
ATOM 1602 O O . GLN A 1 199 ? -10.078 13.498 15.125 1.00 87.56 199 GLN A O 1
ATOM 1607 N N . MET A 1 200 ? -8.212 13.172 13.925 1.00 88.00 200 MET A N 1
ATOM 1608 C CA . MET A 1 200 ? -8.157 11.727 14.186 1.00 88.00 200 MET A CA 1
ATOM 1609 C C . MET A 1 200 ? -7.918 11.406 15.657 1.00 88.00 200 MET A C 1
ATOM 1611 O O . MET A 1 200 ? -8.579 10.525 16.210 1.00 88.00 200 MET A O 1
ATOM 1615 N N . GLN A 1 201 ? -7.006 12.133 16.299 1.00 89.19 201 GLN A N 1
ATOM 1616 C CA . GLN A 1 201 ? -6.742 11.979 17.727 1.00 89.19 201 GLN A CA 1
ATOM 1617 C C . GLN A 1 201 ? -7.988 12.314 18.553 1.00 89.19 201 GLN A C 1
ATOM 1619 O O . GLN A 1 201 ? -8.367 11.528 19.420 1.00 89.19 201 GLN A O 1
ATOM 1624 N N . GLU A 1 202 ? -8.710 13.391 18.216 1.00 91.19 202 GLU A N 1
ATOM 1625 C CA . GLU A 1 202 ? -9.967 13.739 18.887 1.00 91.19 202 GLU A CA 1
ATOM 1626 C C . GLU A 1 202 ? -11.032 12.639 18.742 1.00 91.19 202 GLU A C 1
ATOM 1628 O O . GLU A 1 202 ? -11.769 12.364 19.694 1.00 91.19 202 GLU A O 1
ATOM 1633 N N . VAL A 1 203 ? -11.122 11.984 17.579 1.00 92.38 203 VAL A N 1
ATOM 1634 C CA . VAL A 1 203 ? -12.037 10.850 17.378 1.00 92.38 203 VAL A CA 1
ATOM 1635 C C . VAL A 1 203 ? -11.687 9.694 18.317 1.00 92.38 203 VAL A C 1
ATOM 1637 O O . VAL A 1 203 ? -12.576 9.177 18.999 1.00 92.38 203 VAL A O 1
ATOM 1640 N N . LEU A 1 204 ? -10.411 9.301 18.394 1.00 93.31 204 LEU A N 1
ATOM 1641 C CA . LEU A 1 204 ? -9.977 8.207 19.268 1.00 93.31 204 LEU A CA 1
ATOM 1642 C C . LEU A 1 204 ? -10.157 8.541 20.753 1.00 93.31 204 LEU A C 1
ATOM 1644 O O . LEU A 1 204 ? -10.681 7.716 21.505 1.00 93.31 204 LEU A O 1
ATOM 1648 N N . ASP A 1 205 ? -9.800 9.755 21.166 1.00 93.50 205 ASP A N 1
ATOM 1649 C CA . ASP A 1 205 ? -10.014 10.229 22.533 1.00 93.50 205 ASP A CA 1
ATOM 1650 C C . ASP A 1 205 ? -11.501 10.252 22.889 1.00 93.50 205 ASP A C 1
ATOM 1652 O O . ASP A 1 205 ? -11.891 9.831 23.981 1.00 93.50 205 ASP A O 1
ATOM 1656 N N . SER A 1 206 ? -12.356 10.675 21.953 1.00 94.44 206 SER A N 1
ATOM 1657 C CA . SER A 1 206 ? -13.807 10.677 22.142 1.00 94.44 206 SER A CA 1
ATOM 1658 C C . SER A 1 206 ? -14.348 9.264 22.336 1.00 94.44 206 SER A C 1
ATOM 1660 O O . SER A 1 206 ? -15.160 9.050 23.234 1.00 94.44 206 SER A O 1
ATOM 1662 N N . LEU A 1 207 ? -13.880 8.291 21.547 1.00 95.56 207 LEU A N 1
ATOM 1663 C CA . LEU A 1 207 ? -14.256 6.881 21.693 1.00 95.56 207 LEU A CA 1
ATOM 1664 C C . LEU A 1 207 ? -13.857 6.324 23.065 1.00 95.56 207 LEU A C 1
ATOM 1666 O O . LEU A 1 207 ? -14.655 5.644 23.707 1.00 95.56 207 LEU A O 1
ATOM 1670 N N . ILE A 1 208 ? -12.655 6.649 23.543 1.00 94.69 208 ILE A N 1
ATOM 1671 C CA . ILE A 1 208 ? -12.172 6.236 24.868 1.00 94.69 208 ILE A CA 1
ATOM 1672 C C . ILE A 1 208 ? -12.990 6.906 25.981 1.00 94.69 208 ILE A C 1
ATOM 1674 O O . ILE A 1 208 ? -13.359 6.261 26.967 1.00 94.69 208 ILE A O 1
ATOM 1678 N N . ALA A 1 209 ? -13.316 8.190 25.825 1.00 94.56 209 ALA A N 1
ATOM 1679 C CA . ALA A 1 209 ? -14.071 8.968 26.803 1.00 94.56 209 ALA A CA 1
ATOM 1680 C C . ALA A 1 209 ? -15.520 8.486 26.986 1.00 94.56 209 ALA A C 1
ATOM 1682 O O . ALA A 1 209 ? -16.101 8.736 28.045 1.00 94.56 209 ALA A O 1
ATOM 1683 N N . LEU A 1 210 ? -16.088 7.754 26.015 1.00 94.38 210 LEU A N 1
ATOM 1684 C CA . LEU A 1 210 ? -17.399 7.109 26.161 1.00 94.38 210 LEU A CA 1
ATOM 1685 C C . LEU A 1 210 ? -17.442 6.103 27.318 1.00 94.38 210 LEU A C 1
ATOM 1687 O O . LEU A 1 210 ? -18.531 5.825 27.815 1.00 94.38 210 LEU A O 1
ATOM 1691 N N . LYS A 1 211 ? -16.288 5.541 27.723 1.00 91.56 211 LYS A N 1
ATOM 1692 C CA . LYS A 1 211 ? -16.191 4.457 28.721 1.00 91.56 211 LYS A CA 1
ATOM 1693 C C . LYS A 1 211 ? -17.154 3.298 28.420 1.00 91.56 211 LYS A C 1
ATOM 1695 O O . LYS A 1 211 ? -17.791 2.754 29.317 1.00 91.56 211 LYS A O 1
ATOM 1700 N N . ASN A 1 212 ? -17.293 2.958 27.139 1.00 93.94 212 ASN A N 1
ATOM 1701 C CA . ASN A 1 212 ? -18.140 1.865 26.682 1.00 93.94 212 ASN A CA 1
ATOM 1702 C C . ASN A 1 212 ? -17.300 0.589 26.545 1.00 93.94 212 ASN A C 1
ATOM 1704 O O . ASN A 1 212 ? -16.477 0.497 25.641 1.00 93.94 212 ASN A O 1
ATOM 1708 N N . ASP A 1 213 ? -17.556 -0.419 27.382 1.00 95.06 213 ASP A N 1
ATOM 1709 C CA . ASP A 1 213 ? -16.811 -1.694 27.404 1.00 95.06 213 ASP A CA 1
ATOM 1710 C C . ASP A 1 213 ? -16.944 -2.547 26.125 1.00 95.06 213 ASP A C 1
ATOM 1712 O O . ASP A 1 213 ? -16.300 -3.597 25.990 1.00 95.06 213 ASP A O 1
ATOM 1716 N N . SER A 1 214 ? -17.807 -2.121 25.200 1.00 97.38 214 SER A N 1
ATOM 1717 C CA . SER A 1 214 ? -17.989 -2.717 23.874 1.00 97.38 214 SER A CA 1
ATOM 1718 C C . SER A 1 214 ? -17.186 -2.011 22.778 1.00 97.38 214 SER A C 1
ATOM 1720 O O . SER A 1 214 ? -17.218 -2.466 21.638 1.00 97.38 214 SER A O 1
ATOM 1722 N N . ILE A 1 215 ? -16.476 -0.921 23.093 1.00 97.38 215 ILE A N 1
ATOM 1723 C CA . ILE A 1 215 ? -15.559 -0.222 22.185 1.00 97.38 215 ILE A CA 1
ATOM 1724 C C . ILE A 1 215 ? -14.173 -0.196 22.822 1.00 97.38 215 ILE A C 1
ATOM 1726 O O . ILE A 1 215 ? -13.957 0.418 23.864 1.00 97.38 215 ILE A O 1
ATOM 1730 N N . ILE A 1 216 ? -13.217 -0.852 22.178 1.00 97.00 216 ILE A N 1
ATOM 1731 C CA . ILE A 1 216 ? -11.857 -1.011 22.683 1.00 97.00 216 ILE A CA 1
ATOM 1732 C C . ILE A 1 216 ? -10.907 -0.334 21.703 1.00 97.00 216 ILE A C 1
ATOM 1734 O O . ILE A 1 216 ? -10.756 -0.770 20.565 1.00 97.00 216 ILE A O 1
ATOM 1738 N N . VAL A 1 217 ? -10.267 0.743 22.152 1.00 96.25 217 VAL A N 1
ATOM 1739 C CA . VAL A 1 217 ? -9.248 1.466 21.384 1.00 96.25 217 VAL A CA 1
ATOM 1740 C C . VAL A 1 217 ? -7.887 1.155 21.987 1.00 96.25 217 VAL A C 1
ATOM 1742 O O . VAL A 1 217 ? -7.661 1.379 23.180 1.00 96.25 217 VAL A O 1
ATOM 1745 N N . GLU A 1 218 ? -6.967 0.637 21.179 1.00 94.75 218 GLU A N 1
ATOM 1746 C CA . GLU A 1 218 ? -5.593 0.431 21.626 1.00 94.75 218 GLU A CA 1
ATOM 1747 C C . GLU A 1 218 ? -4.909 1.769 21.905 1.00 94.75 218 GLU A C 1
ATOM 1749 O O . GLU A 1 218 ? -4.750 2.610 21.023 1.00 94.75 218 GLU A O 1
ATOM 1754 N N . ARG A 1 219 ? -4.458 1.960 23.149 1.00 90.69 219 ARG A N 1
ATOM 1755 C CA . ARG A 1 219 ? -3.840 3.220 23.593 1.00 90.69 219 ARG A CA 1
ATOM 1756 C C . ARG A 1 219 ? -2.571 3.581 22.824 1.00 90.69 219 ARG A C 1
ATOM 1758 O O . ARG A 1 219 ? -2.233 4.756 22.756 1.00 90.69 219 ARG A O 1
ATOM 1765 N N . SER A 1 220 ? -1.878 2.598 22.249 1.00 90.12 220 SER A N 1
ATOM 1766 C CA . SER A 1 220 ? -0.688 2.826 21.422 1.00 90.12 220 SER A CA 1
ATOM 1767 C C . SER A 1 220 ? -0.974 3.704 20.200 1.00 90.12 220 SER A C 1
ATOM 1769 O O . SER A 1 220 ? -0.069 4.402 19.746 1.00 90.12 220 SER A O 1
ATOM 1771 N N . LEU A 1 221 ? -2.222 3.728 19.713 1.00 89.44 221 LEU A N 1
ATOM 1772 C CA . LEU A 1 221 ? -2.648 4.571 18.595 1.00 89.44 221 LEU A CA 1
ATOM 1773 C C . LEU A 1 221 ? -2.563 6.069 18.910 1.00 89.44 221 LEU A C 1
ATOM 1775 O O . LEU A 1 221 ? -2.296 6.853 18.012 1.00 89.44 221 LEU A O 1
ATOM 1779 N N . LEU A 1 222 ? -2.730 6.474 20.173 1.00 86.00 222 LEU A N 1
ATOM 1780 C CA . LEU A 1 222 ? -2.712 7.890 20.568 1.00 86.00 222 LEU A CA 1
ATOM 1781 C C . LEU A 1 222 ? -1.308 8.515 20.530 1.00 86.00 222 LEU A C 1
ATOM 1783 O O . LEU A 1 222 ? -1.168 9.730 20.585 1.00 86.00 222 LEU A O 1
ATOM 1787 N N . ASN A 1 223 ? -0.262 7.689 20.458 1.00 84.19 223 ASN A N 1
ATOM 1788 C CA . ASN A 1 223 ? 1.129 8.129 20.581 1.00 84.19 223 ASN A CA 1
ATOM 1789 C C . ASN A 1 223 ? 1.868 8.146 19.237 1.00 84.19 223 ASN A C 1
ATOM 1791 O O . ASN A 1 223 ? 3.100 8.174 19.211 1.00 84.19 223 ASN A O 1
ATOM 1795 N N . ARG A 1 224 ? 1.148 8.043 18.116 1.00 83.06 224 ARG A N 1
ATOM 1796 C CA . ARG A 1 224 ? 1.737 7.948 16.777 1.00 83.06 224 ARG A CA 1
ATOM 1797 C C . ARG A 1 224 ? 0.913 8.757 15.776 1.00 83.06 224 ARG A C 1
ATOM 1799 O O . ARG A 1 224 ? -0.294 8.840 15.951 1.00 83.06 224 ARG A O 1
ATOM 1806 N N . PRO A 1 225 ? 1.530 9.287 14.705 1.00 84.06 225 PRO A N 1
ATOM 1807 C CA . PRO A 1 225 ? 0.782 9.887 13.607 1.00 84.06 225 PRO A CA 1
ATOM 1808 C C . PRO A 1 225 ? -0.110 8.842 12.935 1.00 84.06 225 PRO A C 1
ATOM 1810 O O . PRO A 1 225 ? 0.408 7.817 12.480 1.00 84.06 225 PRO A O 1
ATOM 1813 N N . LEU A 1 226 ? -1.410 9.109 12.840 1.00 79.25 226 LEU A N 1
ATOM 1814 C CA . LEU A 1 226 ? -2.422 8.199 12.298 1.00 79.25 226 LEU A CA 1
ATOM 1815 C C . LEU A 1 226 ? -2.910 8.584 10.905 1.00 79.25 226 LEU A C 1
ATOM 1817 O O . LEU A 1 226 ? -3.365 7.715 10.165 1.00 79.25 226 LEU A O 1
ATOM 1821 N N . TRP A 1 227 ? -2.798 9.863 10.545 1.00 71.19 227 TRP A N 1
ATOM 1822 C CA . TRP A 1 227 ? -3.487 10.454 9.401 1.00 71.19 227 TRP A CA 1
ATOM 1823 C C . TRP A 1 227 ? -3.184 9.794 8.046 1.00 71.19 227 TRP A C 1
ATOM 1825 O O . TRP A 1 227 ? -4.046 9.735 7.169 1.00 71.19 227 TRP A O 1
ATOM 1835 N N . GLY A 1 228 ? -1.977 9.242 7.880 1.00 73.88 228 GLY A N 1
ATOM 1836 C CA . GLY A 1 228 ? -1.608 8.505 6.671 1.00 73.88 228 GLY A CA 1
ATOM 1837 C C . GLY A 1 228 ? -1.797 9.344 5.401 1.00 73.88 228 GLY A C 1
ATOM 1838 O O . GLY A 1 228 ? -1.278 10.460 5.309 1.00 73.88 228 GLY A O 1
ATOM 1839 N N . ASN A 1 229 ? -2.541 8.791 4.438 1.00 65.06 229 ASN A N 1
ATOM 1840 C CA . ASN A 1 229 ? -2.804 9.397 3.129 1.00 65.06 229 ASN A CA 1
ATOM 1841 C C . ASN A 1 229 ? -4.211 9.990 2.968 1.00 65.06 229 ASN A C 1
ATOM 1843 O O . ASN A 1 229 ? -4.499 10.529 1.906 1.00 65.06 229 ASN A O 1
ATOM 1847 N N . MET A 1 230 ? -5.050 9.960 4.008 1.00 65.62 230 MET A N 1
ATOM 1848 C CA . MET A 1 230 ? -6.405 10.507 3.950 1.00 65.62 230 MET A CA 1
ATOM 1849 C C . MET A 1 230 ? -6.376 12.019 3.644 1.00 65.62 230 MET A C 1
ATOM 1851 O O . MET A 1 230 ? -5.450 12.736 4.040 1.00 65.62 230 MET A O 1
ATOM 1855 N N . ARG A 1 231 ? -7.360 12.541 2.901 1.00 67.81 231 ARG A N 1
ATOM 1856 C CA . ARG A 1 231 ? -7.412 13.968 2.501 1.00 67.81 231 ARG A CA 1
ATOM 1857 C C . ARG A 1 231 ? -8.799 14.603 2.608 1.00 67.81 231 ARG A C 1
ATOM 1859 O O . ARG A 1 231 ? -9.056 15.584 1.931 1.00 67.81 231 ARG A O 1
ATOM 1866 N N . TYR A 1 232 ? -9.685 14.080 3.450 1.00 73.31 232 TYR A N 1
ATOM 1867 C CA . TYR A 1 232 ? -11.034 14.632 3.611 1.00 73.31 232 TYR A CA 1
ATOM 1868 C C . TYR A 1 232 ? -11.395 14.815 5.083 1.00 73.31 232 TYR A C 1
ATOM 1870 O O . TYR A 1 232 ? -10.978 14.051 5.950 1.00 73.31 232 TYR A O 1
ATOM 1878 N N . LYS A 1 233 ? -12.178 15.852 5.381 1.00 78.50 233 LYS A N 1
ATOM 1879 C CA . LYS A 1 233 ? -12.610 16.154 6.751 1.00 78.50 233 LYS A CA 1
ATOM 1880 C C . LYS A 1 233 ? -13.628 15.120 7.229 1.00 78.50 233 LYS A C 1
ATOM 1882 O O . LYS A 1 233 ? -14.551 14.770 6.495 1.00 78.50 233 LYS A O 1
ATOM 1887 N N . LEU A 1 234 ? -13.505 14.681 8.477 1.00 79.88 234 LEU A N 1
ATOM 1888 C CA . LEU A 1 234 ? -14.479 13.785 9.096 1.00 79.88 234 LEU A CA 1
ATOM 1889 C C . LEU A 1 234 ? -15.661 14.553 9.694 1.00 79.88 234 LEU A C 1
ATOM 1891 O O . LEU A 1 234 ? -15.489 15.599 10.322 1.00 79.88 234 LEU A O 1
ATOM 1895 N N . GLY A 1 235 ? -16.854 13.973 9.566 1.00 76.19 235 GLY A N 1
ATOM 1896 C CA . GLY A 1 235 ? -18.090 14.492 10.152 1.00 76.19 235 GLY A CA 1
ATOM 1897 C C . GLY A 1 235 ? -18.699 15.665 9.383 1.00 76.19 235 GLY A C 1
ATOM 1898 O O . GLY A 1 235 ? -18.116 16.215 8.452 1.00 76.19 235 GLY A O 1
ATOM 1899 N N . GLN A 1 236 ? -19.909 16.049 9.783 1.00 69.88 236 GLN A N 1
ATOM 1900 C CA . GLN A 1 236 ? -20.621 17.197 9.218 1.00 69.88 236 GLN A CA 1
ATOM 1901 C C . GLN A 1 236 ? -21.054 18.155 10.334 1.00 69.88 236 GLN A C 1
ATOM 1903 O O . GLN A 1 236 ? -21.405 17.727 11.439 1.00 69.88 236 GLN A O 1
ATOM 1908 N N . ALA A 1 237 ? -21.021 19.459 10.048 1.00 69.50 237 ALA A N 1
ATOM 1909 C CA . ALA A 1 237 ? -21.603 20.504 10.891 1.00 69.50 237 ALA A CA 1
ATOM 1910 C C . ALA A 1 237 ? -22.755 21.148 10.129 1.00 69.50 237 ALA A C 1
ATOM 1912 O O . ALA A 1 237 ? -22.575 21.584 8.992 1.00 69.50 237 ALA A O 1
ATOM 1913 N N . LEU A 1 238 ? -23.915 21.259 10.772 1.00 70.50 238 LEU A N 1
ATOM 1914 C CA . LEU A 1 238 ? -24.987 22.117 10.282 1.00 70.50 238 LEU A CA 1
ATOM 1915 C C . LEU A 1 238 ? -24.808 23.549 10.815 1.00 70.50 238 LEU A C 1
ATOM 1917 O O . LEU A 1 238 ? -24.188 23.744 11.869 1.00 70.50 238 LEU A O 1
ATOM 19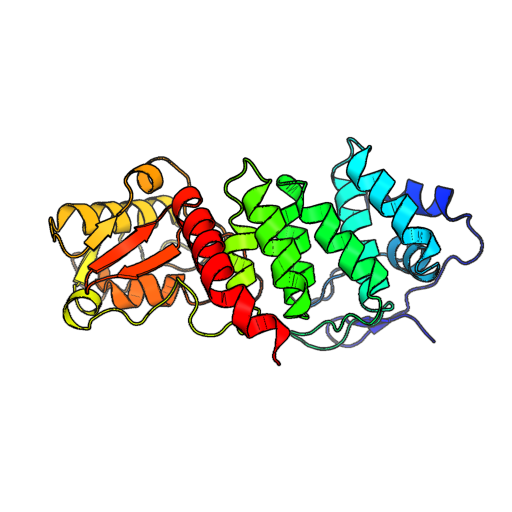21 N N . PRO A 1 239 ? -25.361 24.568 10.131 1.00 68.94 239 PRO A N 1
ATOM 1922 C CA . PRO A 1 239 ? -25.374 25.932 10.648 1.00 68.94 239 PRO A CA 1
ATOM 1923 C C . PRO A 1 239 ? -25.941 25.984 12.077 1.00 68.94 239 PRO A C 1
ATOM 1925 O O . PRO A 1 239 ? -27.041 25.502 12.337 1.00 68.94 239 PRO A O 1
ATOM 1928 N N . GLY A 1 240 ? -25.175 26.556 13.011 1.00 71.06 240 GLY A N 1
ATOM 1929 C CA . GLY A 1 240 ? -25.550 26.672 14.427 1.00 71.06 240 GLY A CA 1
ATOM 1930 C C . GLY A 1 240 ? -25.110 25.510 15.330 1.00 71.06 240 GLY A C 1
ATOM 1931 O O . GLY A 1 240 ? -25.248 25.612 16.552 1.00 71.06 240 GLY A O 1
ATOM 1932 N N . ASP A 1 241 ? -24.535 24.432 14.783 1.00 76.44 241 ASP A N 1
ATOM 1933 C CA . ASP A 1 241 ? -24.086 23.303 15.599 1.00 76.44 241 ASP A CA 1
ATOM 1934 C C . ASP A 1 241 ? -22.874 23.650 16.479 1.00 76.44 241 ASP A C 1
ATOM 1936 O O . ASP A 1 241 ? -21.867 24.225 16.047 1.00 76.44 241 ASP A O 1
ATOM 1940 N N . ARG A 1 242 ? -22.953 23.220 17.748 1.00 75.50 242 ARG A N 1
ATOM 1941 C CA . ARG A 1 242 ? -21.854 23.325 18.718 1.00 75.50 242 ARG A CA 1
ATOM 1942 C C . ARG A 1 242 ? -20.804 22.211 18.611 1.00 75.50 242 ARG A C 1
ATOM 1944 O O . ARG A 1 242 ? -19.828 22.231 19.354 1.00 75.50 242 ARG A O 1
ATOM 1951 N N . PHE A 1 243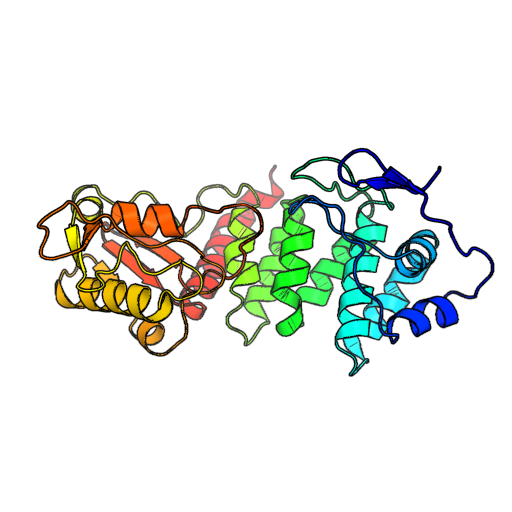 ? -20.973 21.236 17.735 1.00 80.25 243 PHE A N 1
ATOM 1952 C CA . PHE A 1 243 ? -20.025 20.133 17.564 1.00 80.25 243 PHE A CA 1
ATOM 1953 C C . PHE A 1 243 ? -20.179 19.574 16.151 1.00 80.25 243 PHE A C 1
ATOM 1955 O O . PHE A 1 243 ? -21.300 19.569 15.640 1.00 80.25 243 PHE A O 1
ATOM 1962 N N . LEU A 1 244 ? -19.097 19.073 15.549 1.00 84.06 244 LEU A N 1
ATOM 1963 C CA . LEU A 1 244 ? -19.240 18.141 14.430 1.00 84.06 244 LEU A CA 1
ATOM 1964 C C . LEU A 1 244 ? -19.832 16.845 14.976 1.00 84.06 244 LEU A C 1
ATOM 1966 O O . LEU A 1 244 ? -19.395 16.340 16.015 1.00 84.06 244 LEU A O 1
ATOM 1970 N N . LYS A 1 245 ? -20.834 16.318 14.279 1.00 87.94 245 LYS A N 1
ATOM 1971 C CA . LYS A 1 245 ? -21.423 15.018 14.598 1.00 87.94 245 LYS A CA 1
ATOM 1972 C C . LYS A 1 245 ? -20.820 13.986 13.655 1.00 87.94 245 LYS A C 1
ATOM 1974 O O . LYS A 1 245 ? -20.815 14.184 12.441 1.00 87.94 245 LYS A O 1
ATOM 1979 N N . LEU A 1 246 ? -20.313 12.903 14.228 1.00 90.88 246 LEU A N 1
ATOM 1980 C CA . LEU A 1 246 ? -19.753 11.774 13.495 1.00 90.88 246 LEU A CA 1
ATOM 1981 C C . LEU A 1 246 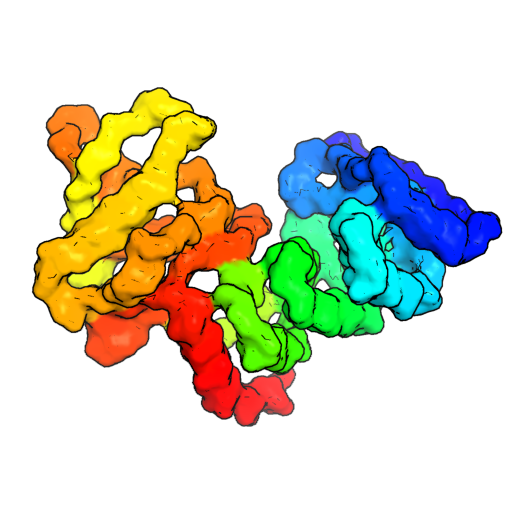? -20.198 10.493 14.189 1.00 90.88 246 LEU A C 1
ATOM 1983 O O . LEU A 1 246 ? -19.898 10.315 15.369 1.00 90.88 246 LEU A O 1
ATOM 1987 N N . SER A 1 247 ? -20.932 9.619 13.503 1.00 94.19 247 SER A N 1
ATOM 1988 C CA . SER A 1 247 ? -21.214 8.304 14.079 1.00 94.19 247 SER A CA 1
ATOM 1989 C C . SER A 1 247 ? -19.973 7.410 14.011 1.00 94.19 247 SER A C 1
ATOM 1991 O O . SER A 1 247 ? -19.119 7.582 13.139 1.00 94.19 247 SER A O 1
ATOM 1993 N N . VAL A 1 248 ? -19.858 6.443 14.925 1.00 94.69 248 VAL A N 1
ATOM 1994 C CA . VAL A 1 248 ? -18.771 5.447 14.893 1.00 94.69 248 VAL A CA 1
ATOM 1995 C C . VAL A 1 248 ? -18.775 4.687 13.567 1.00 94.69 248 VAL A C 1
ATOM 1997 O O . VAL A 1 248 ? -17.715 4.423 13.003 1.00 94.69 248 VAL A O 1
ATOM 2000 N N . GLY A 1 249 ? -19.967 4.373 13.054 1.00 92.38 249 GLY A N 1
ATOM 2001 C CA . GLY A 1 249 ? -20.152 3.777 11.739 1.00 92.38 249 GLY A CA 1
ATOM 2002 C C . GLY A 1 249 ? -19.592 4.639 10.623 1.00 92.38 249 GLY A C 1
ATOM 2003 O O . GLY A 1 249 ? -18.755 4.164 9.870 1.00 92.38 249 GLY A O 1
ATOM 2004 N N . ASP A 1 250 ? -20.001 5.905 10.549 1.00 89.56 250 ASP A N 1
ATOM 2005 C CA . ASP A 1 250 ? -19.552 6.814 9.487 1.00 89.56 250 ASP A CA 1
ATOM 2006 C C . ASP A 1 250 ? -18.039 7.033 9.539 1.00 89.56 250 ASP A C 1
ATOM 2008 O O . ASP A 1 250 ? -17.392 7.101 8.496 1.00 89.56 250 ASP A O 1
ATOM 2012 N N . PHE A 1 251 ? -17.461 7.107 10.742 1.00 90.56 251 PHE A N 1
ATOM 2013 C CA . PHE A 1 251 ? -16.015 7.183 10.924 1.00 90.56 251 PHE A CA 1
ATOM 2014 C C . PHE A 1 251 ? -15.310 5.969 10.317 1.00 90.56 251 PHE A C 1
ATOM 2016 O O . PHE A 1 251 ? -14.426 6.128 9.479 1.00 90.56 251 PHE A O 1
ATOM 2023 N N . LEU A 1 252 ? -15.701 4.762 10.732 1.00 89.38 252 LEU A N 1
ATOM 2024 C CA . LEU A 1 252 ? -15.037 3.531 10.313 1.00 89.38 252 LEU A CA 1
ATOM 2025 C C . LEU A 1 252 ? -15.339 3.156 8.863 1.00 89.38 252 LEU A C 1
ATOM 2027 O O . LEU A 1 252 ? -14.484 2.565 8.210 1.00 89.38 252 LEU A O 1
ATOM 2031 N N . ASP A 1 253 ? -16.508 3.525 8.346 1.00 85.56 253 ASP A N 1
ATOM 2032 C CA . ASP A 1 253 ? -16.851 3.383 6.935 1.00 85.56 253 ASP A CA 1
ATOM 2033 C C . ASP A 1 253 ? -16.028 4.336 6.090 1.00 85.56 253 ASP A C 1
ATOM 2035 O O . ASP A 1 253 ? -15.447 3.895 5.109 1.00 85.56 253 ASP A O 1
ATOM 2039 N N . SER A 1 254 ? -15.912 5.606 6.492 1.00 80.00 254 SER A N 1
ATOM 2040 C CA . SER A 1 254 ? -15.026 6.555 5.818 1.00 80.00 254 SER A CA 1
ATOM 2041 C C . SER A 1 254 ? -13.592 6.035 5.870 1.00 80.00 254 SER A C 1
ATOM 2043 O O . SER A 1 254 ? -12.934 5.932 4.851 1.00 80.00 254 SER A O 1
ATOM 2045 N N . TRP A 1 255 ? -13.120 5.590 7.032 1.00 78.56 255 TRP A N 1
ATOM 2046 C CA . TRP A 1 255 ? -11.781 5.020 7.173 1.00 78.56 255 TRP A CA 1
ATOM 2047 C C . TRP A 1 255 ? -11.545 3.760 6.328 1.00 78.56 255 TRP A C 1
ATOM 2049 O O . TRP A 1 255 ? -10.450 3.513 5.812 1.00 78.56 255 TRP A O 1
ATOM 2059 N N . ALA A 1 256 ? -12.570 2.921 6.196 1.00 73.12 256 ALA A N 1
ATOM 2060 C CA . ALA A 1 256 ? -12.535 1.747 5.341 1.00 73.12 256 ALA A CA 1
ATOM 2061 C C . ALA A 1 256 ? -12.711 2.097 3.860 1.00 73.12 256 ALA A C 1
ATOM 2063 O O . ALA A 1 256 ? -12.297 1.284 3.023 1.00 73.12 256 ALA A O 1
ATOM 2064 N N . PHE A 1 257 ? -13.291 3.261 3.552 1.00 67.69 257 PHE A N 1
ATOM 2065 C CA . PHE A 1 257 ? -13.519 3.770 2.212 1.00 67.69 257 PHE A CA 1
ATOM 2066 C C . PHE A 1 257 ? -12.176 4.094 1.580 1.00 67.69 257 PHE A C 1
ATOM 2068 O O . PHE A 1 257 ? -11.433 4.967 2.015 1.00 67.69 257 PHE A O 1
ATOM 2075 N N . ARG A 1 258 ? -11.843 3.329 0.547 1.00 60.81 258 ARG A N 1
ATOM 2076 C CA . ARG A 1 258 ? -10.589 3.486 -0.173 1.00 60.81 258 ARG A CA 1
ATOM 2077 C C . ARG A 1 258 ? -10.883 4.210 -1.462 1.00 60.81 258 ARG A C 1
ATOM 2079 O O . ARG A 1 258 ? -11.420 3.616 -2.398 1.00 60.81 258 ARG A O 1
ATOM 2086 N N . ILE A 1 259 ? -10.498 5.478 -1.523 1.00 52.25 259 ILE A N 1
ATOM 2087 C CA . ILE A 1 259 ? -10.226 6.074 -2.821 1.00 52.25 259 ILE A CA 1
ATOM 2088 C C . ILE A 1 259 ? -8.900 5.468 -3.287 1.00 52.25 259 ILE A C 1
ATOM 2090 O O . ILE A 1 259 ? -7.929 5.346 -2.545 1.00 52.25 259 ILE A O 1
ATOM 2094 N N . PHE A 1 260 ? -8.942 4.963 -4.512 1.00 51.31 260 PHE A N 1
ATOM 2095 C CA . PHE A 1 260 ? -7.849 4.382 -5.275 1.00 51.31 260 PHE A CA 1
ATOM 2096 C C . PHE A 1 260 ? -6.456 4.949 -4.903 1.00 51.31 260 PHE A C 1
ATOM 2098 O O . PHE A 1 260 ? -6.258 6.157 -4.977 1.00 51.31 260 PHE A O 1
ATOM 2105 N N . LYS A 1 261 ? -5.505 4.049 -4.587 1.00 53.09 261 LYS A N 1
ATOM 2106 C CA . LYS A 1 261 ? -4.076 4.273 -4.241 1.00 53.09 261 LYS A CA 1
ATOM 2107 C C . LYS A 1 261 ? -3.702 4.581 -2.793 1.00 53.09 261 LYS A C 1
ATOM 2109 O O . LYS A 1 261 ? -2.517 4.539 -2.489 1.00 53.09 261 LYS A O 1
ATOM 2114 N N . GLU A 1 262 ? -4.636 4.811 -1.882 1.00 60.44 262 GLU A N 1
ATOM 2115 C CA . GLU A 1 262 ? -4.249 5.146 -0.505 1.00 60.44 262 GLU A CA 1
ATOM 2116 C C . GLU A 1 262 ? -3.984 3.875 0.322 1.00 60.44 262 GLU A C 1
ATOM 2118 O O . GLU A 1 262 ? -4.834 3.382 1.063 1.00 60.44 262 GLU A O 1
ATOM 2123 N N . LEU A 1 263 ? -2.786 3.306 0.161 1.00 72.31 263 LEU A N 1
ATOM 2124 C CA . LEU A 1 263 ? -2.187 2.441 1.178 1.00 72.31 263 LEU A CA 1
ATOM 2125 C C . LEU A 1 263 ? -1.569 3.326 2.265 1.00 72.31 263 LEU A C 1
ATOM 2127 O O . LEU A 1 263 ? -1.025 4.386 1.959 1.00 72.31 263 LEU A O 1
ATOM 2131 N N . GLY A 1 264 ? -1.625 2.904 3.530 1.00 63.59 264 GLY A N 1
ATOM 2132 C CA . GLY A 1 264 ? -1.021 3.654 4.635 1.00 63.59 264 GLY A CA 1
ATOM 2133 C C . GLY A 1 264 ? -2.021 4.246 5.620 1.00 63.59 264 GLY A C 1
ATOM 2134 O O . GLY A 1 264 ? -1.671 5.182 6.339 1.00 63.59 264 GLY A O 1
ATOM 2135 N N . ASN A 1 265 ? -3.232 3.693 5.689 1.00 76.00 265 ASN A N 1
ATOM 2136 C CA . ASN A 1 265 ? -4.141 3.945 6.795 1.00 76.00 265 ASN A CA 1
ATOM 2137 C C . ASN A 1 265 ? -3.548 3.283 8.044 1.00 76.00 265 ASN A C 1
ATOM 2139 O O . ASN A 1 265 ? -3.388 2.068 8.112 1.00 76.00 265 ASN A O 1
ATOM 2143 N N . LYS A 1 266 ? -3.209 4.085 9.056 1.00 85.06 266 LYS A N 1
ATOM 2144 C CA . LYS A 1 266 ? -2.451 3.621 10.230 1.00 85.06 266 LYS A CA 1
ATOM 2145 C C . LYS A 1 266 ? -3.313 3.122 11.394 1.00 85.06 266 LYS A C 1
ATOM 2147 O O . LYS A 1 266 ? -2.897 3.171 12.550 1.00 85.06 266 LYS A O 1
ATOM 2152 N N . LEU A 1 267 ? -4.518 2.649 11.092 1.00 88.00 267 LEU A N 1
ATOM 2153 C CA . LEU A 1 267 ? -5.368 1.905 12.021 1.00 88.00 267 LEU A CA 1
ATOM 2154 C C . LEU A 1 267 ? -6.248 0.930 11.240 1.00 88.00 267 LEU A C 1
ATOM 2156 O O . LEU A 1 267 ? -6.603 1.158 10.079 1.00 88.00 267 LEU A O 1
ATOM 2160 N N . GLN A 1 268 ? -6.652 -0.140 11.912 1.00 90.38 268 GLN A N 1
ATOM 2161 C CA . GLN A 1 268 ? -7.658 -1.084 11.431 1.00 90.38 268 GLN A CA 1
ATOM 2162 C C . GLN A 1 268 ? -8.695 -1.327 12.524 1.00 90.38 268 GLN A C 1
ATOM 2164 O O . GLN A 1 268 ? -8.490 -0.972 13.687 1.00 90.38 268 GLN A O 1
ATOM 2169 N N . TYR A 1 269 ? -9.817 -1.938 12.147 1.00 94.00 269 TYR A N 1
ATOM 2170 C CA . TYR A 1 269 ? -10.835 -2.345 13.104 1.00 94.00 269 TYR A CA 1
ATOM 2171 C C . TYR A 1 269 ? -11.369 -3.745 12.815 1.00 94.00 269 TYR A C 1
ATOM 2173 O O . TYR A 1 269 ? -11.373 -4.213 11.671 1.00 94.00 269 TYR A O 1
ATOM 2181 N N . TYR A 1 270 ? -11.853 -4.395 13.866 1.00 95.19 270 TYR A N 1
ATOM 2182 C CA . TYR A 1 270 ? -12.499 -5.701 13.806 1.00 95.19 270 TYR A CA 1
ATOM 2183 C C . TYR A 1 270 ? -13.583 -5.823 14.880 1.00 95.19 270 TYR A C 1
ATOM 2185 O O . TYR A 1 270 ? -13.656 -5.010 15.806 1.00 95.19 270 TYR A O 1
ATOM 2193 N N . VAL A 1 271 ? -14.438 -6.837 14.746 1.00 95.44 271 VAL A N 1
ATOM 2194 C CA . VAL A 1 271 ? -15.525 -7.122 15.684 1.00 95.44 271 VAL A CA 1
ATOM 2195 C C . VAL A 1 271 ? -15.392 -8.545 16.203 1.00 95.44 271 VAL A C 1
ATOM 2197 O O . VAL A 1 271 ? -15.399 -9.510 15.443 1.00 95.44 271 VAL A O 1
ATOM 2200 N N . GLU A 1 272 ? -15.316 -8.693 17.520 1.00 94.94 272 GLU A N 1
ATOM 2201 C CA . GLU A 1 272 ? -15.178 -9.993 18.170 1.00 94.94 272 GLU A CA 1
ATOM 2202 C C . GLU A 1 272 ? -16.090 -10.049 19.393 1.00 94.94 272 GLU A C 1
ATOM 2204 O O . GLU A 1 272 ? -16.101 -9.134 20.215 1.00 94.94 272 GLU A O 1
ATOM 2209 N N . ASN A 1 273 ? -16.906 -11.104 19.491 1.00 94.38 273 ASN A N 1
ATOM 2210 C CA . ASN A 1 273 ? -17.873 -11.293 20.580 1.00 94.38 273 ASN A CA 1
ATOM 2211 C C . ASN A 1 273 ? -18.790 -10.071 20.810 1.00 94.38 273 ASN A C 1
ATOM 2213 O O . ASN A 1 273 ? -19.071 -9.693 21.945 1.00 94.38 273 ASN A O 1
ATOM 2217 N N . GLY A 1 274 ? -19.224 -9.425 19.721 1.00 94.31 274 GLY A N 1
ATOM 2218 C CA . GLY A 1 274 ? -20.091 -8.242 19.763 1.00 94.31 274 GLY A CA 1
ATOM 2219 C C . GLY A 1 274 ? -19.395 -6.940 20.175 1.00 94.31 274 GLY A C 1
ATOM 2220 O O . GLY A 1 274 ? -20.068 -5.919 20.292 1.00 94.31 274 GLY A O 1
ATOM 2221 N N . LYS A 1 275 ? -18.072 -6.950 20.371 1.00 97.31 275 LYS A N 1
ATOM 2222 C CA . LYS A 1 275 ? -17.277 -5.766 20.709 1.00 97.31 275 LYS A CA 1
ATOM 2223 C C . LYS A 1 275 ? -16.505 -5.262 19.499 1.00 97.31 275 LYS A C 1
ATOM 2225 O O . LYS A 1 275 ? -15.987 -6.058 18.720 1.00 97.31 275 LYS A O 1
ATOM 2230 N N . LEU A 1 276 ? -16.416 -3.945 19.369 1.00 97.50 276 LEU A N 1
ATOM 2231 C CA . LEU A 1 276 ? -15.613 -3.253 18.370 1.00 97.50 276 LEU A CA 1
ATOM 2232 C C . LEU A 1 276 ? -14.208 -3.007 18.919 1.00 97.50 276 LEU A C 1
ATOM 2234 O O . LEU A 1 276 ? -14.052 -2.447 20.002 1.00 97.50 276 LEU A O 1
ATOM 2238 N N . TYR A 1 277 ? -13.200 -3.359 18.134 1.00 97.44 277 TYR A N 1
ATOM 2239 C CA . TYR A 1 277 ? -11.801 -3.110 18.442 1.00 97.44 277 TYR A CA 1
ATOM 2240 C C . TYR A 1 277 ? -11.183 -2.236 17.360 1.00 97.44 277 TYR A C 1
ATOM 2242 O O . TYR A 1 277 ? -11.327 -2.533 16.176 1.00 97.44 277 TYR A O 1
ATOM 2250 N N . ILE A 1 278 ? -10.470 -1.192 17.771 1.00 95.38 278 ILE A N 1
ATOM 2251 C CA . ILE A 1 278 ? -9.663 -0.328 16.908 1.00 95.38 278 ILE A CA 1
ATOM 2252 C C . ILE A 1 278 ? -8.206 -0.534 17.310 1.00 95.38 278 ILE A C 1
ATOM 2254 O O . ILE A 1 278 ? -7.841 -0.308 18.468 1.00 95.38 278 ILE A O 1
ATOM 2258 N N . CYS A 1 279 ? -7.394 -1.018 16.373 1.00 93.94 279 CYS A N 1
ATOM 2259 C CA . CYS A 1 279 ? -6.110 -1.628 16.689 1.00 93.94 279 CYS A CA 1
ATOM 2260 C C . CYS A 1 279 ? -4.930 -1.042 15.911 1.00 93.94 279 CYS A C 1
ATOM 2262 O O . CYS A 1 279 ? -5.069 -0.523 14.799 1.00 93.94 279 CYS A O 1
ATOM 2264 N N . SER A 1 280 ? -3.758 -1.175 16.524 1.00 92.06 280 SER A N 1
ATOM 2265 C CA . SER A 1 280 ? -2.451 -0.820 15.985 1.00 92.06 280 SER A CA 1
ATOM 2266 C C . SER A 1 280 ? -1.950 -1.819 14.942 1.00 92.06 280 SER A C 1
ATOM 2268 O O . SER A 1 280 ? -2.556 -2.867 14.697 1.00 92.06 280 SER A O 1
ATOM 2270 N N . ALA A 1 281 ? -0.810 -1.484 14.338 1.00 90.00 281 ALA A N 1
ATOM 2271 C CA . ALA A 1 281 ? -0.114 -2.310 13.360 1.00 90.00 281 ALA A CA 1
ATOM 2272 C C . ALA A 1 281 ? 0.233 -3.691 13.912 1.00 90.00 281 ALA A C 1
ATOM 2274 O O . ALA A 1 281 ? 0.041 -4.692 13.228 1.00 90.00 281 ALA A O 1
ATOM 2275 N N . GLU A 1 282 ? 0.713 -3.749 15.154 1.00 91.94 282 GLU A N 1
ATOM 2276 C CA . GLU A 1 282 ? 1.145 -4.987 15.801 1.00 91.94 282 GLU A CA 1
ATOM 2277 C C . GLU A 1 282 ? -0.015 -5.984 15.907 1.00 91.94 282 GLU A C 1
ATOM 2279 O O . GLU A 1 282 ? 0.066 -7.116 15.418 1.00 91.94 282 GLU A O 1
ATOM 2284 N N . SER A 1 283 ? -1.142 -5.530 16.455 1.00 94.75 283 SER A N 1
ATOM 2285 C CA . SER A 1 283 ? -2.370 -6.320 16.531 1.00 94.75 283 SER A CA 1
ATOM 2286 C C . SER A 1 283 ? -2.920 -6.666 15.151 1.00 94.75 283 SER A C 1
ATOM 2288 O O . SER A 1 283 ? -3.389 -7.789 14.939 1.00 94.75 283 SER A O 1
ATOM 2290 N N . ALA A 1 284 ? -2.842 -5.735 14.194 1.00 94.00 284 ALA A N 1
ATOM 2291 C CA . ALA A 1 284 ? -3.333 -5.970 12.846 1.00 94.00 284 ALA A CA 1
ATOM 2292 C C . ALA A 1 284 ? -2.523 -7.069 12.127 1.00 94.00 284 ALA A C 1
ATOM 2294 O O . ALA A 1 284 ? -3.079 -8.025 11.580 1.00 94.00 284 ALA A O 1
ATOM 2295 N N . LYS A 1 285 ? -1.193 -6.984 12.207 1.00 94.31 285 LYS A N 1
ATOM 2296 C CA . LYS A 1 285 ? -0.245 -7.989 11.718 1.00 94.31 285 LYS A CA 1
ATOM 2297 C C . LYS A 1 285 ? -0.520 -9.351 12.350 1.00 94.31 285 LYS A C 1
ATOM 2299 O O . LYS A 1 285 ? -0.677 -10.337 11.628 1.00 94.31 285 LYS A O 1
ATOM 2304 N N . LYS A 1 286 ? -0.641 -9.408 13.682 1.00 95.06 286 LYS A N 1
ATOM 2305 C CA . LYS A 1 286 ? -0.930 -10.656 14.397 1.00 95.06 286 LYS A CA 1
ATOM 2306 C C . LYS A 1 286 ? -2.231 -11.303 13.920 1.00 95.06 286 LYS A C 1
ATOM 2308 O O . LYS A 1 286 ? -2.257 -12.505 13.675 1.00 95.06 286 LYS A O 1
ATOM 2313 N N . ARG A 1 287 ? -3.299 -10.525 13.742 1.00 95.25 287 ARG A N 1
ATOM 2314 C CA . ARG A 1 287 ? -4.588 -11.060 13.283 1.00 95.25 287 ARG A CA 1
ATOM 2315 C C . ARG A 1 287 ? -4.549 -11.582 11.851 1.00 95.25 287 ARG A C 1
ATOM 2317 O O . ARG A 1 287 ? -5.147 -12.623 11.599 1.00 95.25 287 ARG A O 1
ATOM 2324 N N . TRP A 1 288 ? -3.839 -10.923 10.934 1.00 95.56 288 TRP A N 1
ATOM 2325 C CA . TRP A 1 288 ? -3.631 -11.459 9.581 1.00 95.56 288 TRP A CA 1
ATOM 2326 C C . TRP A 1 288 ? -2.883 -12.795 9.599 1.00 95.56 288 TRP A C 1
ATOM 2328 O O . TRP A 1 288 ? -3.303 -13.739 8.932 1.00 95.56 288 TRP A O 1
ATOM 2338 N N . ILE A 1 289 ? -1.823 -12.889 10.404 1.00 95.56 289 ILE A N 1
ATOM 2339 C CA . ILE A 1 289 ? -1.045 -14.118 10.603 1.00 95.56 289 ILE A CA 1
ATOM 2340 C C . ILE A 1 289 ? -1.929 -15.243 11.162 1.00 95.56 289 ILE A C 1
ATOM 2342 O O . ILE A 1 289 ? -1.986 -16.334 10.592 1.00 95.56 289 ILE A O 1
ATOM 2346 N N . ASP A 1 290 ? -2.663 -14.972 12.245 1.00 95.38 290 ASP A N 1
ATOM 2347 C CA . ASP A 1 290 ? -3.526 -15.960 12.900 1.00 95.38 290 ASP A CA 1
ATOM 2348 C C . ASP A 1 290 ? -4.680 -16.403 11.982 1.00 95.38 290 ASP A C 1
ATOM 2350 O O . ASP A 1 290 ? -5.076 -17.571 11.979 1.00 95.38 290 ASP A O 1
ATOM 2354 N N . TRP A 1 291 ? -5.231 -15.477 11.192 1.00 94.75 291 TRP A N 1
ATOM 2355 C CA . TRP A 1 291 ? -6.252 -15.770 10.188 1.00 94.75 291 TRP A CA 1
ATOM 2356 C C . TRP A 1 291 ? -5.711 -16.676 9.083 1.00 94.75 291 TRP A C 1
ATOM 2358 O O . TRP A 1 291 ? -6.361 -17.665 8.732 1.00 94.75 291 TRP A O 1
ATOM 2368 N N . TRP A 1 292 ? -4.517 -16.381 8.565 1.00 94.62 292 TRP A N 1
ATOM 2369 C CA . TRP A 1 292 ? -3.890 -17.187 7.523 1.00 94.62 292 TRP A CA 1
ATOM 2370 C C . TRP A 1 292 ? -3.596 -18.602 8.015 1.00 94.62 292 TRP A C 1
ATOM 2372 O O . TRP A 1 292 ? -3.929 -19.561 7.328 1.00 94.62 292 TRP A O 1
ATOM 2382 N N . ALA A 1 293 ? -3.080 -18.758 9.237 1.00 92.69 293 ALA A N 1
ATOM 2383 C CA . ALA A 1 293 ? -2.820 -20.072 9.826 1.00 92.69 293 ALA A CA 1
ATOM 2384 C C . ALA A 1 293 ? -4.079 -20.963 9.891 1.00 92.69 293 ALA A C 1
ATOM 2386 O O . ALA A 1 293 ? -3.992 -22.176 9.713 1.00 92.69 293 ALA A O 1
ATOM 2387 N N . LYS A 1 294 ? -5.260 -20.366 10.105 1.00 90.25 294 LYS A N 1
ATOM 2388 C CA . LYS A 1 294 ? -6.551 -21.079 10.102 1.00 90.25 294 LYS A CA 1
ATOM 2389 C C . LYS A 1 294 ? -7.074 -21.343 8.686 1.00 90.25 294 LYS A C 1
ATOM 2391 O O . LYS A 1 294 ? -7.690 -22.379 8.444 1.00 90.25 294 LYS A O 1
ATOM 2396 N N . SER A 1 295 ? -6.824 -20.418 7.762 1.00 82.81 295 SER A N 1
ATOM 2397 C CA . SER A 1 295 ? -7.404 -20.412 6.411 1.00 82.81 295 SER A CA 1
ATOM 2398 C C . SER A 1 295 ? -6.534 -21.105 5.356 1.00 82.81 295 SER A C 1
ATOM 2400 O O . SER A 1 295 ? -7.038 -21.497 4.312 1.00 82.81 295 SER A O 1
ATOM 2402 N N . ALA A 1 296 ? -5.240 -21.312 5.611 1.00 75.31 296 ALA A N 1
ATOM 2403 C CA . ALA A 1 296 ? -4.307 -21.888 4.638 1.00 75.31 296 ALA A CA 1
ATOM 2404 C C . ALA A 1 296 ? -4.753 -23.276 4.137 1.00 75.31 296 ALA A C 1
ATOM 2406 O O . ALA A 1 296 ? -4.627 -23.584 2.957 1.00 75.31 296 ALA A O 1
ATOM 2407 N N . SER A 1 297 ? -5.368 -24.086 5.007 1.00 60.72 297 SER A N 1
ATOM 2408 C CA . SER A 1 297 ? -5.855 -25.434 4.664 1.00 60.72 297 SER A CA 1
ATOM 2409 C C . SER A 1 297 ? -6.976 -25.472 3.610 1.00 60.72 297 SER A C 1
ATOM 2411 O O . SER A 1 297 ? -7.218 -26.520 3.004 1.00 60.72 297 SER A O 1
ATOM 2413 N N . THR A 1 298 ? -7.669 -24.351 3.388 1.00 64.38 298 THR A N 1
ATOM 2414 C CA . THR A 1 298 ? -8.735 -24.216 2.385 1.00 64.38 298 THR A CA 1
ATOM 2415 C C . THR A 1 298 ? -8.285 -23.471 1.130 1.00 64.38 298 THR A C 1
ATOM 2417 O O . THR A 1 298 ? -9.001 -23.506 0.131 1.00 64.38 298 THR A O 1
ATOM 2420 N N . PHE A 1 299 ? -7.105 -22.846 1.156 1.00 63.84 299 PHE A N 1
ATOM 2421 C CA . PHE A 1 299 ? -6.572 -22.038 0.059 1.00 63.84 299 PHE A CA 1
ATOM 2422 C C . PHE A 1 299 ? -5.979 -22.890 -1.076 1.00 63.84 299 PHE A C 1
ATOM 2424 O O . PHE A 1 299 ? -6.180 -22.559 -2.236 1.00 63.84 299 PHE A O 1
ATOM 2431 N N . ASP A 1 300 ? -5.360 -24.034 -0.761 1.00 51.53 300 ASP A N 1
ATOM 2432 C CA . ASP A 1 300 ? -4.793 -24.976 -1.752 1.00 51.53 300 ASP A CA 1
ATOM 2433 C C . ASP A 1 300 ? -5.847 -25.855 -2.466 1.00 51.53 300 ASP A C 1
ATOM 2435 O O . ASP A 1 300 ? -5.506 -26.736 -3.255 1.00 51.53 300 ASP A O 1
ATOM 2439 N N . LYS A 1 301 ? -7.142 -25.678 -2.162 1.00 40.19 301 LYS A N 1
ATOM 2440 C CA . LYS A 1 301 ? -8.238 -26.535 -2.660 1.00 40.19 301 LYS A CA 1
ATOM 2441 C C . LYS A 1 301 ? -9.147 -25.870 -3.704 1.00 40.19 301 LYS A C 1
ATOM 2443 O O . LYS A 1 301 ? -10.169 -26.462 -4.057 1.00 40.19 301 LYS A O 1
ATOM 2448 N N . LYS A 1 302 ? -8.814 -24.672 -4.181 1.00 37.84 302 LYS A N 1
ATOM 2449 C CA . LYS A 1 302 ? -9.534 -23.948 -5.242 1.00 37.84 302 LYS A CA 1
ATOM 2450 C C . LYS A 1 302 ? -8.545 -23.329 -6.219 1.00 37.84 302 LYS A C 1
ATOM 2452 O O . LYS A 1 302 ? -8.950 -23.167 -7.388 1.00 37.84 302 LYS A O 1
#